Protein AF-A0AA42Z907-F1 (afdb_monomer_lite)

Secondary structure (DSSP, 8-state):
--STTSS--TT---SS----S-TT-TT-STTPPP-TTS---SSSSS--EEEE-SS-SSB--S-EEE-SSS-TTSSSSEESB---S-TT-TTS-TT-EEEEESSSSS---S--EE-SSHHHHHT---STTSS--SSEEESS----S-TT-TT-STTPPP-TTSS--SSSSS--EEEE-SS-SSB--S-EEE-SSS-TTSSTTEESB--BS-TT-TTEEETSSHHHHTTSEEE-SSSSS--BSSPPBTBPP-SBS-TT-TTSSTTPPP-TTSS-TT-SS-SSTT-

pLDDT: mean 92.09, std 6.03, range [62.03, 98.31]

Foldseek 3Di:
DPDPVPDADPVHDDPDDFQFPDSPDPQADAPHDADELPLDHRNNPQWGWFAFQQCLLQEHAPDIDTDPGSHQNDRPRGHSHRQAPDSNDSQQAFFQWKFAQAQQLLFTAQDTDGDRHQVRQQVAQPDPVSGGHPNGIDSDHGDFPCSNDSQADAPHDADELPLDRRRPPQWGWFAFQQCLLQAHAPDIDTDPHSHQNPDHGGHSHHFAFDSNASQFGQQSQVVFPNGFRFGQQCSLSFGAQDDDPRGDHTQFPDSNDSQRDAPHDADQPQGNRRSPPDHRPPD

Sequence (283 aa):
TPCSDSQAPDGGWSHTAGTDCDDENAGKYPGNTETVADSIDQDCDTFDDCYQDTDTDTYGSTTVITGDDLNCNNTSGEADDSTDCDDGDSAEFPGQVWYADCDNDGSHRSTSVAACDLAAANGLTPCSDSQAPDGGWSHTAGTDCDDENAGKYPGNTETVADGIDQDCDTFDDCYQDTDTDTYGSSTVITGDDLNCNNTSGEADDNTDCDDSSATTFVGAAPDDNASACMKDDDDDEYGDENPPDGVTAGNDCDDDEPEANPGETEVCDGIDNNCDGTTDEGC

Radius of gyration: 42.25 Å; chains: 1; bounding box: 71×43×135 Å

Structure (mmCIF, N/CA/C/O backbone):
data_AF-A0AA42Z907-F1
#
_entry.id   AF-A0AA42Z907-F1
#
loop_
_atom_site.group_PDB
_atom_site.id
_atom_site.type_symbol
_atom_site.label_atom_id
_atom_site.label_alt_id
_atom_site.label_comp_id
_atom_site.label_asym_id
_atom_site.label_entity_id
_atom_site.label_seq_id
_atom_site.pdbx_PDB_ins_code
_atom_site.Cartn_x
_atom_site.Cartn_y
_atom_site.Cartn_z
_atom_site.occupancy
_atom_site.B_iso_or_equiv
_atom_site.auth_seq_id
_atom_site.auth_comp_id
_atom_site.auth_asym_id
_atom_site.auth_atom_id
_atom_site.pdbx_PDB_model_num
ATOM 1 N N . THR A 1 1 ? 31.144 30.017 -62.871 1.00 62.03 1 THR A N 1
ATOM 2 C CA . THR A 1 1 ? 31.991 28.982 -62.255 1.00 62.03 1 THR A CA 1
ATOM 3 C C . THR A 1 1 ? 31.042 27.996 -61.611 1.00 62.03 1 THR A C 1
ATOM 5 O O . THR A 1 1 ? 30.031 28.466 -61.106 1.00 62.03 1 THR A O 1
ATOM 8 N N . PRO A 1 2 ? 31.234 26.683 -61.817 1.00 70.06 2 PRO A N 1
ATOM 9 C CA . PRO A 1 2 ? 30.267 25.666 -61.401 1.00 70.06 2 PRO A CA 1
ATOM 10 C C . PRO A 1 2 ? 30.291 25.403 -59.890 1.00 70.06 2 PRO A C 1
ATOM 12 O O . PRO A 1 2 ? 29.244 25.081 -59.356 1.00 70.06 2 PRO A O 1
ATOM 15 N N . CYS A 1 3 ? 31.427 25.639 -59.226 1.00 77.75 3 CYS A N 1
ATOM 16 C CA . CYS A 1 3 ? 31.578 25.517 -57.776 1.00 77.75 3 CYS A CA 1
ATOM 17 C C . CYS A 1 3 ? 30.828 26.634 -57.022 1.00 77.75 3 CYS A C 1
ATOM 19 O O . CYS A 1 3 ? 30.749 27.780 -57.493 1.00 77.75 3 CYS A O 1
ATOM 21 N N . SER A 1 4 ? 30.326 26.318 -55.833 1.00 82.12 4 SER A N 1
ATOM 22 C CA . SER A 1 4 ? 29.505 27.137 -54.937 1.00 82.12 4 SER A CA 1
ATOM 23 C C . SER A 1 4 ? 30.226 28.395 -54.459 1.00 82.12 4 SER A C 1
ATOM 25 O O . SER A 1 4 ? 29.620 29.463 -54.337 1.00 82.12 4 SER A O 1
ATOM 27 N N . ASP A 1 5 ? 31.546 28.319 -54.302 1.00 83.94 5 ASP A N 1
ATOM 28 C CA . ASP A 1 5 ? 32.430 29.435 -53.956 1.00 83.94 5 ASP A CA 1
ATOM 29 C C . ASP A 1 5 ? 32.738 30.369 -55.147 1.00 83.94 5 ASP A C 1
ATOM 31 O O . ASP A 1 5 ? 33.454 31.376 -55.033 1.00 83.94 5 ASP A O 1
ATOM 35 N N . SER A 1 6 ? 32.171 30.052 -56.315 1.00 81.88 6 SER A N 1
ATOM 36 C CA . SER A 1 6 ? 32.368 30.757 -57.574 1.00 81.88 6 SER A CA 1
ATOM 37 C C . SER A 1 6 ? 33.833 30.834 -58.037 1.00 81.88 6 SER A C 1
ATOM 39 O O . SER A 1 6 ? 34.136 31.661 -58.909 1.00 81.88 6 SER A O 1
ATOM 41 N N . GLN A 1 7 ? 34.730 29.981 -57.538 1.00 83.75 7 GLN A N 1
ATOM 42 C CA . GLN A 1 7 ? 36.119 29.874 -57.989 1.00 83.75 7 GLN A CA 1
ATOM 43 C C . GLN A 1 7 ? 36.293 28.812 -59.088 1.00 83.75 7 GLN A C 1
ATOM 45 O O . GLN A 1 7 ? 35.342 28.187 -59.561 1.00 83.75 7 GLN A O 1
ATOM 50 N N . ALA A 1 8 ? 37.520 28.697 -59.603 1.00 80.25 8 ALA A N 1
ATOM 51 C CA . ALA A 1 8 ? 37.889 27.588 -60.476 1.00 80.25 8 ALA A CA 1
ATOM 52 C C . ALA A 1 8 ? 38.089 26.316 -59.628 1.00 80.25 8 ALA A C 1
ATOM 54 O O . ALA A 1 8 ? 38.649 26.450 -58.541 1.00 80.25 8 ALA A O 1
ATOM 55 N N . PRO A 1 9 ? 37.722 25.121 -60.133 1.00 79.50 9 PRO A N 1
ATOM 56 C CA . PRO A 1 9 ? 37.932 23.865 -59.417 1.00 79.50 9 PRO A CA 1
ATOM 57 C C . PRO A 1 9 ? 39.402 23.688 -59.033 1.00 79.50 9 PRO A C 1
ATOM 59 O O . PRO A 1 9 ? 40.294 23.835 -59.878 1.00 79.50 9 PRO A O 1
ATOM 62 N N . ASP A 1 10 ? 39.651 23.356 -57.776 1.00 79.75 10 ASP A N 1
ATOM 63 C CA . ASP A 1 10 ? 40.973 23.055 -57.227 1.00 79.75 10 ASP A CA 1
ATOM 64 C C . ASP A 1 10 ? 41.520 21.709 -57.740 1.00 79.75 10 ASP A C 1
ATOM 66 O O . ASP A 1 10 ? 42.715 21.601 -58.032 1.00 79.75 10 ASP A O 1
ATOM 70 N N . GLY A 1 11 ? 40.639 20.726 -57.961 1.00 77.75 11 GLY A N 1
ATOM 71 C CA . GLY A 1 11 ? 40.929 19.423 -58.576 1.00 77.75 11 GLY A CA 1
ATOM 72 C C . GLY A 1 11 ? 41.092 19.436 -60.106 1.00 77.75 11 GLY A C 1
ATOM 73 O O . GLY A 1 11 ? 41.481 18.427 -60.699 1.00 77.75 11 GLY A O 1
ATOM 74 N N . GLY A 1 12 ? 40.853 20.576 -60.766 1.00 79.94 12 GLY A N 1
ATOM 75 C CA . GLY A 1 12 ? 40.933 20.722 -62.225 1.00 79.94 12 GLY A CA 1
ATOM 76 C C . GLY A 1 12 ? 39.654 20.323 -62.979 1.00 79.94 12 GLY A C 1
ATOM 77 O O . GLY A 1 12 ? 38.599 20.121 -62.398 1.00 79.94 12 GLY A O 1
ATOM 78 N N . TRP A 1 13 ? 39.734 20.263 -64.315 1.00 79.50 13 TRP A N 1
ATOM 79 C CA . TRP A 1 13 ? 38.585 20.003 -65.199 1.00 79.50 13 TRP A CA 1
ATOM 80 C C . TRP A 1 13 ? 38.707 18.644 -65.899 1.00 79.50 13 TRP A C 1
ATOM 82 O O . TRP A 1 13 ? 39.768 18.327 -66.440 1.00 79.50 13 TRP A O 1
ATOM 92 N N . SER A 1 14 ? 37.608 17.887 -65.979 1.00 81.31 14 SER A N 1
ATOM 93 C CA . SER A 1 14 ? 37.508 16.639 -66.754 1.00 81.31 14 SER A CA 1
ATOM 94 C C . SER A 1 14 ? 36.711 16.834 -68.052 1.00 81.31 14 SER A C 1
ATOM 96 O O . SER A 1 14 ? 35.744 17.591 -68.100 1.00 81.31 14 SER A O 1
ATOM 98 N N . HIS A 1 15 ? 37.102 16.128 -69.120 1.00 76.56 15 HIS A N 1
ATOM 99 C CA . HIS A 1 15 ? 36.356 16.065 -70.389 1.00 76.56 15 HIS A CA 1
ATOM 100 C C . HIS A 1 15 ? 35.329 14.919 -70.443 1.00 76.56 15 HIS A C 1
ATOM 102 O O . HIS A 1 15 ? 34.595 14.805 -71.427 1.00 76.56 15 HIS A O 1
ATOM 108 N N . THR A 1 16 ? 35.273 14.089 -69.402 1.00 76.50 16 THR A N 1
ATOM 109 C CA . THR A 1 16 ? 34.312 12.992 -69.237 1.00 76.50 16 THR A CA 1
ATOM 110 C C . THR A 1 16 ? 33.444 13.295 -68.023 1.00 76.50 16 THR A C 1
ATOM 112 O O . THR A 1 16 ? 33.977 13.737 -67.005 1.00 76.50 16 THR A O 1
ATOM 115 N N . ALA A 1 17 ? 32.133 13.060 -68.122 1.00 73.62 17 ALA A N 1
ATOM 116 C CA . ALA A 1 17 ? 31.239 13.169 -66.973 1.00 73.62 17 ALA A CA 1
ATOM 117 C C . ALA A 1 17 ? 31.705 12.210 -65.864 1.00 73.62 17 ALA A C 1
ATOM 119 O O . ALA A 1 17 ? 31.914 11.025 -66.134 1.00 73.62 17 ALA A O 1
ATOM 120 N N . GLY A 1 18 ? 31.922 12.748 -64.662 1.00 71.62 18 GLY A N 1
ATOM 121 C CA . GLY A 1 18 ? 32.165 11.952 -63.463 1.00 71.62 18 GLY A CA 1
ATOM 122 C C . GLY A 1 18 ? 30.879 11.277 -62.994 1.00 71.62 18 GLY A C 1
ATOM 123 O O . GLY A 1 18 ? 29.788 11.645 -63.426 1.00 71.62 18 GLY A O 1
ATOM 124 N N . THR A 1 19 ? 31.024 10.269 -62.143 1.00 77.44 19 THR A N 1
ATOM 125 C CA . THR A 1 19 ? 29.908 9.590 -61.468 1.00 77.44 19 THR A CA 1
ATOM 126 C C . THR A 1 19 ? 29.748 10.049 -60.013 1.00 77.44 19 THR A C 1
ATOM 128 O O . THR A 1 19 ? 28.901 9.527 -59.310 1.00 77.44 19 THR A O 1
ATOM 131 N N . ASP A 1 20 ? 30.577 11.006 -59.593 1.00 80.81 20 ASP A N 1
ATOM 132 C CA . ASP A 1 20 ? 30.560 11.717 -58.313 1.00 80.81 20 ASP A CA 1
ATOM 133 C C . ASP A 1 20 ? 29.239 12.493 -58.138 1.00 80.81 20 ASP A C 1
ATOM 135 O O . ASP A 1 20 ? 28.795 13.176 -59.071 1.00 80.81 20 ASP A O 1
ATOM 139 N N . CYS A 1 21 ? 28.594 12.329 -56.981 1.00 84.88 21 CYS A N 1
ATOM 140 C CA . CYS A 1 21 ? 27.307 12.942 -56.658 1.00 84.88 21 CYS A CA 1
ATOM 141 C C . CYS A 1 21 ? 27.422 14.278 -55.903 1.00 84.88 21 CYS A C 1
ATOM 143 O O . CYS A 1 21 ? 26.412 14.979 -55.798 1.00 84.88 21 CYS A O 1
ATOM 145 N N . ASP A 1 22 ? 28.611 14.664 -55.431 1.00 86.31 22 ASP A N 1
ATOM 146 C CA . ASP A 1 22 ? 28.888 15.956 -54.795 1.00 86.31 22 ASP A CA 1
ATOM 147 C C . ASP A 1 22 ? 30.333 16.385 -55.100 1.00 86.31 22 ASP A C 1
ATOM 149 O O . ASP A 1 22 ? 31.278 16.079 -54.372 1.00 86.31 22 ASP A O 1
ATOM 153 N N . ASP A 1 23 ? 30.493 17.161 -56.176 1.00 81.75 23 ASP A N 1
ATOM 154 C CA . ASP A 1 23 ? 31.790 17.595 -56.705 1.00 81.75 23 ASP A CA 1
ATOM 155 C C . ASP A 1 23 ? 32.543 18.587 -55.799 1.00 81.75 23 ASP A C 1
ATOM 157 O O . ASP A 1 23 ? 33.676 18.980 -56.101 1.00 81.75 23 ASP A O 1
ATOM 161 N N . GLU A 1 24 ? 31.936 18.980 -54.679 1.00 85.19 24 GLU A N 1
ATOM 162 C CA . GLU A 1 24 ? 32.536 19.810 -53.636 1.00 85.19 24 GLU A CA 1
ATOM 163 C C . GLU A 1 24 ? 32.923 19.009 -52.389 1.00 85.19 24 GLU A C 1
ATOM 165 O O . GLU A 1 24 ? 33.599 19.539 -51.499 1.00 85.19 24 GLU A O 1
ATOM 170 N N . ASN A 1 25 ? 32.553 17.728 -52.330 1.00 84.75 25 ASN A N 1
ATOM 171 C CA . ASN A 1 25 ? 32.840 16.842 -51.219 1.00 84.75 25 ASN A CA 1
ATOM 172 C C . ASN A 1 25 ? 33.658 15.629 -51.671 1.00 84.75 25 ASN A C 1
ATOM 174 O O . ASN A 1 25 ? 33.148 14.646 -52.195 1.00 84.75 25 ASN A O 1
ATOM 178 N N . ALA A 1 26 ? 34.951 15.643 -51.344 1.00 86.06 26 ALA A N 1
ATOM 179 C CA . ALA A 1 26 ? 35.862 14.541 -51.655 1.00 86.06 26 ALA A CA 1
ATOM 180 C C . ALA A 1 26 ? 35.475 13.185 -51.017 1.00 86.06 26 ALA A C 1
ATOM 182 O O . ALA A 1 26 ? 36.085 12.172 -51.354 1.00 86.06 26 ALA A O 1
ATOM 183 N N . GLY A 1 27 ? 34.524 13.169 -50.078 1.00 87.19 27 GLY A N 1
ATOM 184 C CA . GLY A 1 27 ? 33.974 11.970 -49.447 1.00 87.19 27 GLY A CA 1
ATOM 185 C C . GLY A 1 27 ? 32.693 11.434 -50.092 1.00 87.19 27 GLY A C 1
ATOM 186 O O . GLY A 1 27 ? 32.068 10.574 -49.488 1.00 87.19 27 GLY A O 1
ATOM 187 N N . LYS A 1 28 ? 32.274 11.929 -51.261 1.00 90.12 28 LYS A N 1
ATOM 188 C CA . LYS A 1 28 ? 31.042 11.484 -51.927 1.00 90.12 28 LYS A CA 1
ATOM 189 C C . LYS A 1 28 ? 31.306 11.042 -53.358 1.00 90.12 28 LYS A C 1
ATOM 191 O O . LYS A 1 28 ? 31.429 11.867 -54.249 1.00 90.12 28 LYS A O 1
ATOM 196 N N . TYR A 1 29 ? 31.457 9.745 -53.596 1.00 89.19 29 TYR A N 1
ATOM 197 C CA . TYR A 1 29 ? 31.735 9.210 -54.930 1.00 89.19 29 TYR A CA 1
ATOM 198 C C . TYR A 1 29 ? 31.451 7.702 -55.017 1.00 89.19 29 TYR A C 1
ATOM 200 O O . TYR A 1 29 ? 31.684 6.987 -54.049 1.00 89.19 29 TYR A O 1
ATOM 208 N N . PRO A 1 30 ? 31.107 7.167 -56.205 1.00 91.06 30 PRO A N 1
ATOM 209 C CA . PRO A 1 30 ? 30.872 5.736 -56.396 1.00 91.06 30 PRO A CA 1
ATOM 210 C C . PRO A 1 30 ? 31.954 4.805 -55.874 1.00 91.06 30 PRO A C 1
ATOM 212 O O . PRO A 1 30 ? 33.095 4.831 -56.348 1.00 91.06 30 PRO A O 1
ATOM 215 N N . GLY A 1 31 ? 31.546 3.929 -54.953 1.00 85.19 31 GLY A N 1
ATOM 216 C CA . GLY A 1 31 ? 32.400 2.942 -54.299 1.00 85.19 31 GLY A CA 1
ATOM 217 C C . GLY A 1 31 ? 33.236 3.490 -53.141 1.00 85.19 31 GLY A C 1
ATOM 218 O O . GLY A 1 31 ? 34.241 2.861 -52.791 1.00 85.19 31 GLY A O 1
ATOM 219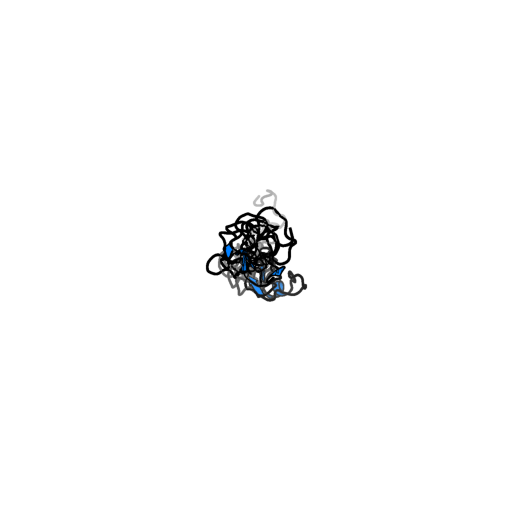 N N . ASN A 1 32 ? 32.875 4.651 -52.582 1.00 91.88 32 ASN A N 1
ATOM 220 C CA . ASN A 1 32 ? 33.339 5.043 -51.254 1.00 91.88 32 ASN A CA 1
ATOM 221 C C . ASN A 1 32 ? 32.743 4.112 -50.174 1.00 91.88 32 ASN A C 1
ATOM 223 O O . ASN A 1 32 ? 31.942 3.235 -50.471 1.00 91.88 32 ASN A O 1
ATOM 227 N N . THR A 1 33 ? 33.201 4.236 -48.930 1.00 93.31 33 THR A N 1
ATOM 228 C CA . THR A 1 33 ? 32.640 3.497 -47.789 1.00 93.31 33 THR A CA 1
ATOM 229 C C . THR A 1 33 ? 31.658 4.382 -47.041 1.00 93.31 33 THR A C 1
ATOM 231 O O . THR A 1 33 ? 32.034 5.506 -46.703 1.00 93.31 33 THR A O 1
ATOM 234 N N . GLU A 1 34 ? 30.470 3.849 -46.761 1.00 93.75 34 GLU A N 1
ATOM 235 C CA . GLU A 1 34 ? 29.468 4.504 -45.926 1.00 93.75 34 GLU A CA 1
ATOM 236 C C . GLU A 1 34 ? 29.889 4.547 -44.453 1.00 93.75 34 GLU A C 1
ATOM 238 O O . GLU A 1 34 ? 30.559 3.656 -43.911 1.00 93.75 34 GLU A O 1
ATOM 243 N N . THR A 1 35 ? 29.503 5.635 -43.807 1.00 93.81 35 THR A N 1
ATOM 244 C CA . THR A 1 35 ? 29.580 5.834 -42.371 1.00 93.81 35 THR A CA 1
ATOM 245 C C . THR A 1 35 ? 28.224 5.452 -41.821 1.00 93.81 35 THR A C 1
ATOM 247 O O . THR A 1 35 ? 27.269 6.191 -41.987 1.00 93.81 35 THR A O 1
ATOM 250 N N . VAL A 1 36 ? 28.172 4.303 -41.153 1.00 95.06 36 VAL A N 1
ATOM 251 C CA . VAL A 1 36 ? 26.916 3.699 -40.698 1.00 95.06 36 VAL A CA 1
ATOM 252 C C . VAL A 1 36 ? 26.028 4.704 -39.956 1.00 95.06 36 VAL A C 1
ATOM 254 O O . VAL A 1 36 ? 26.468 5.297 -38.962 1.00 95.06 36 VAL A O 1
ATOM 257 N N . ALA A 1 37 ? 24.784 4.818 -40.415 1.00 92.75 37 ALA A N 1
ATOM 258 C CA . ALA A 1 37 ? 23.697 5.598 -39.843 1.00 92.75 37 ALA A CA 1
ATOM 259 C C . ALA A 1 37 ? 24.004 7.095 -39.660 1.00 92.75 37 ALA A C 1
ATOM 261 O O . ALA A 1 37 ? 23.593 7.707 -38.669 1.00 92.75 37 ALA A O 1
ATOM 262 N N . ASP A 1 38 ? 24.729 7.711 -40.599 1.00 93.50 38 ASP A N 1
ATOM 263 C CA . ASP A 1 38 ? 24.962 9.162 -40.599 1.00 93.50 38 ASP A CA 1
ATOM 264 C C . ASP A 1 38 ? 24.029 9.945 -41.542 1.00 93.50 38 ASP A C 1
ATOM 266 O O . ASP A 1 38 ? 24.062 11.184 -41.566 1.00 93.50 38 ASP A O 1
ATOM 270 N N . SER A 1 39 ? 23.146 9.233 -42.250 1.00 92.06 39 SER A N 1
ATOM 271 C CA . SER A 1 39 ? 22.166 9.754 -43.205 1.00 92.06 39 SER A CA 1
ATOM 272 C C . SER A 1 39 ? 22.777 10.503 -44.386 1.00 92.06 39 SER A C 1
ATOM 274 O O . SER A 1 39 ? 22.146 11.389 -44.986 1.00 92.06 39 SER A O 1
ATOM 276 N N . ILE A 1 40 ? 24.029 10.199 -44.713 1.00 91.06 40 ILE A N 1
ATOM 277 C CA . ILE A 1 40 ? 24.741 10.785 -45.836 1.00 91.06 40 ILE A CA 1
ATOM 278 C C . ILE A 1 40 ? 24.953 9.689 -46.888 1.00 91.06 40 ILE A C 1
ATOM 280 O O . ILE A 1 40 ? 25.354 8.588 -46.586 1.00 91.06 40 ILE A O 1
ATOM 284 N N . ASP A 1 41 ? 24.704 10.012 -48.156 1.00 91.88 41 ASP A N 1
ATOM 285 C CA . ASP A 1 41 ? 25.049 9.141 -49.289 1.00 91.88 41 ASP A CA 1
ATOM 286 C C . ASP A 1 41 ? 26.520 9.395 -49.670 1.00 91.88 41 ASP A C 1
ATOM 288 O O . ASP A 1 41 ? 26.834 10.460 -50.236 1.00 91.88 41 ASP A O 1
ATOM 292 N N . GLN A 1 42 ? 27.441 8.512 -49.277 1.00 93.81 42 GLN A N 1
ATOM 293 C CA . GLN A 1 42 ? 28.879 8.654 -49.538 1.00 93.81 42 GLN A CA 1
ATOM 294 C C . GLN A 1 42 ? 29.336 7.924 -50.787 1.00 93.81 42 GLN A C 1
ATOM 296 O O . GLN A 1 42 ? 30.314 8.350 -51.415 1.00 93.81 42 GLN A O 1
ATOM 301 N N . ASP A 1 43 ? 28.662 6.852 -51.162 1.00 92.62 43 ASP A N 1
ATOM 302 C CA . ASP A 1 43 ? 28.983 6.047 -52.323 1.00 92.62 43 ASP A CA 1
ATOM 303 C C . ASP A 1 43 ? 28.061 6.316 -53.527 1.00 92.62 43 ASP A C 1
ATOM 305 O O . ASP A 1 43 ? 28.262 5.765 -54.611 1.00 92.62 43 ASP A O 1
ATOM 309 N N . CYS A 1 44 ? 27.149 7.278 -53.399 1.00 91.00 44 CYS A N 1
ATOM 310 C CA . CYS A 1 44 ? 26.260 7.754 -54.452 1.00 91.00 44 CYS A CA 1
ATOM 311 C C . CYS A 1 44 ? 25.312 6.675 -55.002 1.00 91.00 44 CYS A C 1
ATOM 313 O O . CYS A 1 44 ? 24.933 6.743 -56.185 1.00 91.00 44 CYS A O 1
ATOM 315 N N . ASP A 1 45 ? 24.959 5.668 -54.204 1.00 91.44 45 ASP A N 1
ATOM 316 C CA . ASP A 1 45 ? 24.032 4.605 -54.587 1.00 91.44 45 ASP A CA 1
ATOM 317 C C . ASP A 1 45 ? 22.584 4.839 -54.123 1.00 91.44 45 ASP A C 1
ATOM 319 O O . ASP A 1 45 ? 21.692 4.097 -54.548 1.00 91.44 45 ASP A O 1
ATOM 323 N N . THR A 1 46 ? 22.342 5.951 -53.414 1.00 89.94 46 THR A N 1
ATOM 324 C CA . THR A 1 46 ? 21.068 6.425 -52.839 1.00 89.94 46 THR A CA 1
ATOM 325 C C . THR A 1 46 ? 20.619 5.763 -51.535 1.00 89.94 46 THR A C 1
ATOM 327 O O . THR A 1 46 ? 19.527 6.094 -51.058 1.00 89.94 46 THR A O 1
ATOM 330 N N . PHE A 1 47 ? 21.448 4.898 -50.955 1.00 91.75 47 PHE A N 1
ATOM 331 C CA . PHE A 1 47 ? 21.212 4.212 -49.688 1.00 91.75 47 PHE A CA 1
ATOM 332 C C . PHE A 1 47 ? 22.274 4.611 -48.655 1.00 91.75 47 PHE A C 1
ATOM 334 O O . PHE A 1 47 ? 23.317 5.157 -49.003 1.00 91.75 47 PHE A O 1
ATOM 341 N N . ASP A 1 48 ? 21.971 4.396 -47.377 1.00 92.69 48 ASP A N 1
ATOM 342 C CA . ASP A 1 48 ? 22.952 4.472 -46.288 1.00 92.69 48 ASP A CA 1
ATOM 343 C C . ASP A 1 48 ? 23.161 3.060 -45.717 1.00 92.69 48 ASP A C 1
ATOM 345 O O . ASP A 1 48 ? 22.302 2.179 -45.850 1.00 92.69 48 ASP A O 1
ATOM 349 N N . ASP A 1 49 ? 24.306 2.826 -45.085 1.00 94.31 49 ASP A N 1
ATOM 350 C CA . ASP A 1 49 ? 24.517 1.630 -44.276 1.00 94.31 49 ASP A CA 1
ATOM 351 C C . ASP A 1 49 ? 23.857 1.849 -42.903 1.00 94.31 49 ASP A C 1
ATOM 353 O O . ASP A 1 49 ? 24.141 2.822 -42.212 1.00 94.31 49 ASP A O 1
ATOM 357 N N . CYS A 1 50 ? 23.010 0.922 -42.465 1.00 94.50 50 CYS A N 1
ATOM 358 C CA . CYS A 1 50 ? 22.242 1.004 -41.222 1.00 94.50 50 CYS A CA 1
ATOM 359 C C . CYS A 1 50 ? 22.579 -0.144 -40.263 1.00 94.50 50 CYS A C 1
ATOM 361 O O . CYS A 1 50 ? 23.171 -1.156 -40.659 1.00 94.50 50 CYS A O 1
ATOM 363 N N . TYR A 1 51 ? 22.179 -0.017 -38.997 1.00 95.50 51 TYR A N 1
ATOM 364 C CA . TYR A 1 51 ? 22.189 -1.144 -38.065 1.00 95.50 51 TYR A CA 1
ATOM 365 C C . TYR A 1 51 ? 20.990 -2.040 -38.339 1.00 95.50 51 TYR A C 1
ATOM 367 O O . TYR A 1 51 ? 19.903 -1.539 -38.594 1.00 95.50 51 TYR A O 1
ATOM 375 N N . GLN A 1 52 ? 21.183 -3.355 -38.324 1.00 94.50 52 GLN A N 1
ATOM 376 C CA . GLN A 1 52 ? 20.072 -4.298 -38.385 1.00 94.50 52 GLN A CA 1
ATOM 377 C C . GLN A 1 52 ? 19.230 -4.143 -37.118 1.00 94.50 52 GLN A C 1
ATOM 379 O O . GLN A 1 52 ? 19.827 -4.156 -36.053 1.00 94.50 52 GLN A O 1
ATOM 384 N N . ASP A 1 53 ? 17.912 -4.046 -37.277 1.00 93.75 53 ASP A N 1
ATOM 385 C CA . ASP A 1 53 ? 16.876 -3.993 -36.233 1.00 93.75 53 ASP A CA 1
ATOM 386 C C . ASP A 1 53 ? 15.830 -5.074 -36.557 1.00 93.75 53 ASP A C 1
ATOM 388 O O . ASP A 1 53 ? 14.973 -4.904 -37.433 1.00 93.75 53 ASP A O 1
ATOM 392 N N . THR A 1 54 ? 15.959 -6.261 -35.958 1.00 93.00 54 THR A N 1
ATOM 393 C CA . THR A 1 54 ? 15.143 -7.422 -36.360 1.00 93.00 54 THR A CA 1
ATOM 394 C C . THR A 1 54 ? 13.728 -7.394 -35.770 1.00 93.00 54 THR A C 1
ATOM 396 O O . THR A 1 54 ? 12.814 -7.986 -36.364 1.00 93.00 54 THR A O 1
ATOM 399 N N . ASP A 1 55 ? 13.523 -6.718 -34.643 1.00 90.88 55 ASP A N 1
ATOM 400 C CA . ASP A 1 55 ? 12.252 -6.664 -33.913 1.00 90.88 55 ASP A CA 1
ATOM 401 C C . ASP A 1 55 ? 11.476 -5.344 -34.070 1.00 90.88 55 ASP A C 1
ATOM 403 O O . ASP A 1 55 ? 10.285 -5.286 -33.739 1.00 90.88 55 ASP A O 1
ATOM 407 N N . THR A 1 56 ? 12.083 -4.362 -34.731 1.00 90.69 56 THR A N 1
ATOM 408 C CA . THR A 1 56 ? 11.537 -3.071 -35.159 1.00 90.69 56 THR A CA 1
ATOM 409 C C . THR A 1 56 ? 11.252 -2.077 -34.036 1.00 90.69 56 THR A C 1
ATOM 411 O O . THR A 1 56 ? 10.281 -1.311 -34.125 1.00 90.69 56 THR A O 1
ATOM 414 N N . ASP A 1 57 ? 12.069 -2.071 -32.986 1.00 88.69 57 ASP A N 1
ATOM 415 C CA . ASP A 1 57 ? 11.925 -1.157 -31.852 1.00 88.69 57 ASP A CA 1
ATOM 416 C C . ASP A 1 57 ? 12.748 0.140 -31.945 1.00 88.69 57 ASP A C 1
ATOM 418 O O . ASP A 1 57 ? 12.637 0.992 -31.057 1.00 88.69 57 ASP A O 1
ATOM 422 N N . THR A 1 58 ? 13.453 0.344 -33.068 1.00 90.62 58 THR A N 1
ATOM 423 C CA . THR A 1 58 ? 14.352 1.469 -33.403 1.00 90.62 58 THR A CA 1
ATOM 424 C C . THR A 1 58 ? 15.757 1.403 -32.817 1.00 90.62 58 THR A C 1
ATOM 426 O O . THR A 1 58 ? 16.592 2.237 -33.180 1.00 90.62 58 THR A O 1
ATOM 429 N N . TYR A 1 59 ? 16.041 0.423 -31.968 1.00 92.88 59 TYR A N 1
ATOM 430 C CA . TYR A 1 59 ? 17.391 0.046 -31.594 1.00 92.88 59 TYR A CA 1
ATOM 431 C C . TYR A 1 59 ? 17.805 -1.154 -32.445 1.00 92.88 59 TYR A C 1
ATOM 433 O O . TYR A 1 59 ? 16.993 -1.955 -32.879 1.00 92.88 59 TYR A O 1
ATOM 441 N N . GLY A 1 60 ? 19.083 -1.203 -32.799 1.00 93.00 60 GLY A N 1
ATOM 442 C CA . GLY A 1 60 ? 19.622 -2.258 -33.634 1.00 93.00 60 GLY A CA 1
ATOM 443 C C . GLY A 1 60 ? 20.874 -2.881 -33.052 1.00 93.00 60 GLY A C 1
ATOM 444 O O . GLY A 1 60 ? 21.584 -2.320 -32.209 1.00 93.00 60 GLY A O 1
ATOM 445 N N . SER A 1 61 ? 21.216 -4.048 -33.573 1.00 93.75 61 SER A N 1
ATOM 446 C CA . SER A 1 61 ? 22.490 -4.698 -33.308 1.00 93.75 61 SER A CA 1
ATOM 447 C C . SER A 1 61 ? 23.654 -4.003 -34.025 1.00 93.75 61 SER A C 1
ATOM 449 O O . SER A 1 61 ? 23.518 -3.313 -35.028 1.00 93.75 61 SER A O 1
ATOM 451 N N . THR A 1 62 ? 24.884 -4.305 -33.606 1.00 95.12 62 THR A N 1
ATOM 452 C CA . THR A 1 62 ? 26.102 -3.873 -34.333 1.00 95.12 62 THR A CA 1
ATOM 453 C C . THR A 1 62 ? 26.265 -4.471 -35.746 1.00 95.12 62 THR A C 1
ATOM 455 O O . THR A 1 62 ? 27.295 -4.255 -36.394 1.00 95.12 62 THR A O 1
ATOM 458 N N . THR A 1 63 ? 25.302 -5.265 -36.222 1.00 95.12 63 THR A N 1
ATOM 459 C CA . THR A 1 63 ? 25.304 -5.821 -37.578 1.00 95.12 63 THR A CA 1
ATOM 460 C C . THR A 1 63 ? 24.936 -4.731 -38.572 1.00 95.12 63 THR A C 1
ATOM 462 O O . THR A 1 63 ? 23.892 -4.112 -38.441 1.00 95.12 63 THR A O 1
ATOM 465 N N . VAL A 1 64 ? 25.776 -4.522 -39.585 1.00 95.19 64 VAL A N 1
ATOM 466 C CA . VAL A 1 64 ? 25.538 -3.510 -40.621 1.00 95.19 64 VAL A CA 1
ATOM 467 C C . VAL A 1 64 ? 24.820 -4.135 -41.815 1.00 95.19 64 VAL A C 1
ATOM 469 O O . VAL A 1 64 ? 25.251 -5.180 -42.322 1.00 95.19 64 VAL A O 1
ATOM 472 N N . ILE A 1 65 ? 23.752 -3.486 -42.267 1.00 93.00 65 ILE A N 1
ATOM 473 C CA . ILE A 1 65 ? 22.991 -3.804 -43.479 1.00 93.00 65 ILE A CA 1
ATOM 474 C C . ILE A 1 65 ? 22.935 -2.572 -44.383 1.00 93.00 65 ILE A C 1
ATOM 476 O O . ILE A 1 65 ? 23.050 -1.454 -43.905 1.00 93.00 65 ILE A O 1
ATOM 480 N N . THR A 1 66 ? 22.733 -2.766 -45.683 1.00 91.88 66 THR A N 1
ATOM 481 C CA . THR A 1 66 ? 22.393 -1.648 -46.574 1.00 91.88 66 THR A CA 1
ATOM 482 C C . THR A 1 66 ? 20.916 -1.325 -46.380 1.00 91.88 66 THR A C 1
ATOM 484 O O . THR A 1 66 ? 20.089 -2.233 -46.529 1.00 91.88 66 THR A O 1
ATOM 487 N N . GLY A 1 67 ? 20.611 -0.081 -46.016 1.00 90.00 67 GLY A N 1
ATOM 488 C CA . GLY A 1 67 ? 19.255 0.391 -45.761 1.00 90.00 67 GLY A CA 1
ATOM 489 C C . GLY A 1 67 ? 18.407 0.510 -47.026 1.00 90.00 67 GLY A C 1
ATOM 490 O O . GLY A 1 67 ? 18.894 0.389 -48.156 1.00 90.00 67 GLY A O 1
ATOM 491 N N . ASP A 1 68 ? 17.114 0.755 -46.833 1.00 88.88 68 ASP A N 1
ATOM 492 C CA . ASP A 1 68 ? 16.165 0.946 -47.940 1.00 88.88 68 ASP A CA 1
ATOM 493 C C . ASP A 1 68 ? 16.125 2.403 -48.449 1.00 88.88 68 ASP A C 1
ATOM 495 O O . ASP A 1 68 ? 15.686 2.660 -49.579 1.00 88.88 68 ASP A O 1
ATOM 499 N N . ASP A 1 69 ? 16.606 3.354 -47.642 1.00 89.62 69 ASP A N 1
ATOM 500 C CA . ASP A 1 69 ? 16.910 4.733 -48.027 1.00 89.62 69 ASP A CA 1
ATOM 501 C C . ASP A 1 69 ? 18.042 5.328 -47.154 1.00 89.62 69 ASP A C 1
ATOM 503 O O . ASP A 1 69 ? 18.848 4.588 -46.601 1.00 89.62 69 ASP A O 1
ATOM 507 N N . LEU A 1 70 ? 18.162 6.660 -47.079 1.00 90.50 70 LEU A N 1
ATOM 508 C CA . LEU A 1 70 ? 19.185 7.348 -46.270 1.00 90.50 70 LEU A CA 1
ATOM 509 C C . LEU A 1 70 ? 18.805 7.507 -44.786 1.00 90.50 70 LEU A C 1
ATOM 511 O O . LEU A 1 70 ? 19.556 8.100 -44.019 1.00 90.50 70 LEU A O 1
ATOM 515 N N . ASN A 1 71 ? 17.610 7.090 -44.377 1.00 89.25 71 ASN A N 1
ATOM 516 C CA . ASN A 1 71 ? 17.103 7.222 -43.017 1.00 89.25 71 ASN A CA 1
ATOM 517 C C . ASN A 1 71 ? 16.971 5.833 -42.398 1.00 89.25 71 ASN A C 1
ATOM 519 O O . ASN A 1 71 ? 15.991 5.139 -42.647 1.00 89.25 71 ASN A O 1
ATOM 523 N N . CYS A 1 72 ? 17.887 5.488 -41.503 1.00 89.56 72 CYS A N 1
ATOM 524 C CA . CYS A 1 72 ? 17.903 4.212 -40.794 1.00 89.56 72 CYS A CA 1
ATOM 525 C C . CYS A 1 72 ? 16.830 4.095 -39.689 1.00 89.56 72 CYS A C 1
ATOM 527 O O . CYS A 1 72 ? 17.119 3.635 -38.599 1.00 89.56 72 CYS A O 1
ATOM 529 N N . ASN A 1 73 ? 15.603 4.578 -39.903 1.00 83.94 73 ASN A N 1
ATOM 530 C CA . ASN A 1 73 ? 14.521 4.503 -38.905 1.00 83.94 73 ASN A CA 1
ATOM 531 C C . ASN A 1 73 ? 13.124 4.321 -39.524 1.00 83.94 73 ASN A C 1
ATOM 533 O O . ASN A 1 73 ? 12.101 4.581 -38.879 1.00 83.94 73 ASN A O 1
ATOM 537 N N . ASN A 1 74 ? 13.049 3.902 -40.792 1.00 66.50 74 ASN A N 1
ATOM 538 C CA . ASN A 1 74 ? 11.817 3.922 -41.577 1.00 66.50 74 ASN A CA 1
ATOM 539 C C . ASN A 1 74 ? 11.088 2.556 -41.634 1.00 66.50 74 ASN A C 1
ATOM 541 O O . ASN A 1 74 ? 10.506 2.168 -42.636 1.00 66.50 74 ASN A O 1
ATOM 545 N N . THR A 1 75 ? 10.917 1.868 -40.502 1.00 65.81 75 THR A N 1
ATOM 546 C CA . THR A 1 75 ? 9.976 0.723 -40.341 1.00 65.81 75 THR A CA 1
ATOM 547 C C . THR A 1 75 ? 10.307 -0.609 -41.044 1.00 65.81 75 THR A C 1
ATOM 549 O O . THR A 1 75 ? 9.432 -1.479 -41.113 1.00 65.81 75 THR A O 1
ATOM 552 N N . SER A 1 76 ? 11.540 -0.861 -41.487 1.00 72.00 76 SER A N 1
ATOM 553 C CA . SER A 1 76 ? 11.922 -2.224 -41.889 1.00 72.00 76 SER A CA 1
ATOM 554 C C . SER A 1 76 ? 13.365 -2.587 -41.596 1.00 72.00 76 SER A C 1
ATOM 556 O O . SER A 1 76 ? 14.248 -2.313 -42.398 1.00 72.00 76 SER A O 1
ATOM 558 N N . GLY A 1 77 ? 13.572 -3.351 -40.525 1.00 86.75 77 GLY A N 1
ATOM 559 C CA . GLY A 1 77 ? 14.809 -4.106 -40.367 1.00 86.75 77 GLY A CA 1
ATOM 560 C C . GLY A 1 77 ? 16.035 -3.267 -40.012 1.00 86.75 77 GLY A C 1
ATOM 561 O O . GLY A 1 77 ? 17.125 -3.834 -40.009 1.00 86.75 77 GLY A O 1
ATOM 562 N N . GLU A 1 78 ? 15.881 -1.953 -39.812 1.00 92.50 78 GLU A N 1
ATOM 563 C CA . GLU A 1 78 ? 16.968 -0.975 -39.752 1.00 92.50 78 GLU A CA 1
ATOM 564 C C . GLU A 1 78 ? 16.806 0.040 -38.605 1.00 92.50 78 GLU A C 1
ATOM 566 O O . GLU A 1 78 ? 15.701 0.534 -38.367 1.00 92.50 78 GLU A O 1
ATOM 571 N N . ALA A 1 79 ? 17.925 0.378 -37.957 1.00 94.44 79 ALA A N 1
ATOM 572 C CA . ALA A 1 79 ? 18.042 1.347 -36.868 1.00 94.44 79 ALA A CA 1
ATOM 573 C C . ALA A 1 79 ? 19.237 2.301 -37.058 1.00 94.44 79 ALA A C 1
ATOM 575 O O . ALA A 1 79 ? 20.255 1.955 -37.676 1.00 94.44 79 ALA A O 1
ATOM 576 N N . ASP A 1 80 ? 19.121 3.506 -36.491 1.00 93.56 80 ASP A N 1
ATOM 577 C CA . ASP A 1 80 ? 20.183 4.515 -36.424 1.00 93.56 80 ASP A CA 1
ATOM 578 C C . ASP A 1 80 ? 20.992 4.439 -35.115 1.00 93.56 80 ASP A C 1
ATOM 580 O O . ASP A 1 80 ? 22.078 5.018 -35.011 1.00 93.56 80 ASP A O 1
ATOM 584 N N . ASP A 1 81 ? 20.509 3.659 -34.147 1.00 92.38 81 ASP A N 1
ATOM 585 C CA . ASP A 1 81 ? 21.147 3.413 -32.861 1.00 92.38 81 ASP A CA 1
ATOM 586 C C . ASP A 1 81 ? 21.520 1.931 -32.712 1.00 92.38 81 ASP A C 1
ATOM 588 O O . ASP A 1 81 ? 20.668 1.056 -32.761 1.00 92.38 81 ASP A O 1
ATOM 592 N N . SER A 1 82 ? 22.803 1.635 -32.489 1.00 93.94 82 SER A N 1
ATOM 593 C CA . SER A 1 82 ? 23.316 0.263 -32.376 1.00 93.94 82 SER A CA 1
ATOM 594 C C . SER A 1 82 ? 23.349 -0.281 -30.940 1.00 93.94 82 SER A C 1
ATOM 596 O O . SER A 1 82 ? 24.212 -1.111 -30.617 1.00 93.94 82 SER A O 1
ATOM 598 N N . THR A 1 83 ? 22.589 0.318 -30.024 1.00 93.75 83 THR A N 1
ATOM 599 C CA . THR A 1 83 ? 22.723 0.053 -28.583 1.00 93.75 83 THR A CA 1
ATOM 600 C C . THR A 1 83 ? 21.807 -1.041 -28.050 1.00 93.75 83 THR A C 1
ATOM 602 O O . THR A 1 83 ? 21.864 -1.305 -26.850 1.00 93.75 83 THR A O 1
ATOM 605 N N . ASP A 1 84 ? 21.059 -1.716 -28.920 1.00 92.25 84 ASP A N 1
ATOM 606 C CA . ASP A 1 84 ? 20.151 -2.802 -28.562 1.00 92.25 84 ASP A CA 1
ATOM 607 C C . ASP A 1 84 ? 20.840 -3.920 -27.755 1.00 92.25 84 ASP A C 1
ATOM 609 O O . ASP A 1 84 ? 21.957 -4.358 -28.075 1.00 92.25 84 ASP A O 1
ATOM 613 N N . CYS A 1 85 ? 20.185 -4.365 -26.680 1.00 92.38 85 CYS A N 1
ATOM 614 C CA . CYS A 1 85 ? 20.643 -5.502 -25.889 1.00 92.38 85 CYS A CA 1
ATOM 615 C C . CYS A 1 85 ? 20.194 -6.852 -26.462 1.00 92.38 85 CYS A C 1
ATOM 617 O O . CYS A 1 85 ? 20.965 -7.811 -26.336 1.00 92.38 85 CYS A O 1
ATOM 619 N N . ASP A 1 86 ? 19.019 -6.944 -27.086 1.00 91.00 86 ASP A N 1
ATOM 620 C CA . ASP A 1 86 ? 18.540 -8.124 -27.806 1.00 91.00 86 ASP A CA 1
ATOM 621 C C . ASP A 1 86 ? 17.676 -7.732 -29.014 1.00 91.00 86 ASP A C 1
ATOM 623 O O . ASP A 1 86 ? 16.459 -7.766 -28.953 1.00 91.00 86 ASP A O 1
ATOM 627 N N . ASP A 1 87 ? 18.347 -7.520 -30.149 1.00 90.62 87 ASP A N 1
ATOM 628 C CA . ASP A 1 87 ? 17.791 -7.173 -31.474 1.00 90.62 87 ASP A CA 1
ATOM 629 C C . ASP A 1 87 ? 16.659 -8.073 -32.007 1.00 90.62 87 ASP A C 1
ATOM 631 O O . ASP A 1 87 ? 16.141 -7.857 -33.103 1.00 90.62 87 ASP A O 1
ATOM 635 N N . GLY A 1 88 ? 16.363 -9.184 -31.329 1.00 91.81 88 GLY A N 1
ATOM 636 C CA . GLY A 1 88 ? 15.259 -10.082 -31.651 1.00 91.81 88 GLY A CA 1
ATOM 637 C C . GLY A 1 88 ? 14.035 -9.941 -30.742 1.00 91.81 88 GLY A C 1
ATOM 638 O O . GLY A 1 88 ? 13.067 -10.686 -30.958 1.00 91.81 88 GLY A O 1
ATOM 639 N N . ASP A 1 89 ? 14.072 -9.061 -29.744 1.00 90.31 89 ASP A N 1
ATOM 640 C CA . ASP A 1 89 ? 13.014 -8.798 -28.777 1.00 90.31 89 ASP A CA 1
ATOM 641 C C . ASP A 1 89 ? 12.839 -7.292 -28.510 1.00 90.31 89 ASP A C 1
ATOM 643 O O . ASP A 1 89 ? 13.494 -6.713 -27.654 1.00 90.31 89 ASP A O 1
ATOM 647 N N . SER A 1 90 ? 11.807 -6.705 -29.129 1.00 90.12 90 SER A N 1
ATOM 648 C CA . SER A 1 90 ? 11.435 -5.279 -29.012 1.00 90.12 90 SER A CA 1
ATOM 649 C C . SER A 1 90 ? 11.114 -4.784 -27.588 1.00 90.12 90 SER A C 1
ATOM 651 O O . SER A 1 90 ? 10.703 -3.639 -27.379 1.00 90.12 90 SER A O 1
ATOM 653 N N . ALA A 1 91 ? 11.131 -5.692 -26.611 1.00 87.81 91 ALA A N 1
ATOM 654 C CA . ALA A 1 91 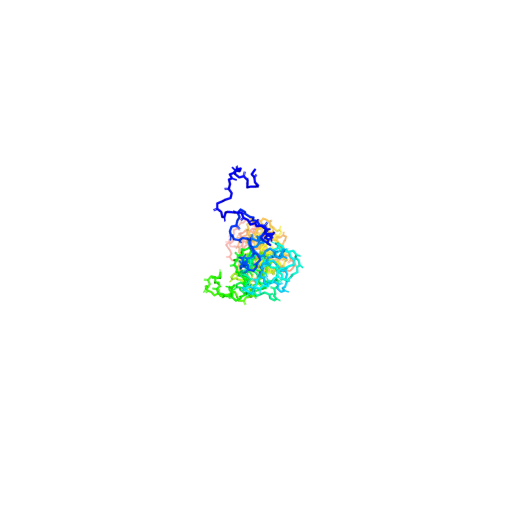? 10.980 -5.410 -25.194 1.00 87.81 91 ALA A CA 1
ATOM 655 C C . ALA A 1 91 ? 12.324 -5.413 -24.446 1.00 87.81 91 ALA A C 1
ATOM 657 O O . ALA A 1 91 ? 12.307 -5.373 -23.223 1.00 87.81 91 ALA A O 1
ATOM 658 N N . GLU A 1 92 ? 13.464 -5.484 -25.131 1.00 90.25 92 GLU A N 1
ATOM 659 C CA . GLU A 1 92 ? 14.806 -5.502 -24.546 1.00 90.25 92 GLU A CA 1
ATOM 660 C C . GLU A 1 92 ? 15.687 -4.422 -25.191 1.00 90.25 92 GLU A C 1
ATOM 662 O O . GLU A 1 92 ? 16.629 -4.710 -25.915 1.00 90.25 92 GLU A O 1
ATOM 667 N N . PHE A 1 93 ? 15.401 -3.155 -24.864 1.00 91.19 93 PHE A N 1
ATOM 668 C CA . PHE A 1 93 ? 16.094 -1.980 -25.401 1.00 91.19 93 PHE A CA 1
ATOM 669 C C . PHE A 1 93 ? 16.739 -1.066 -24.339 1.00 91.19 93 PHE A C 1
ATOM 671 O O . PHE A 1 93 ? 16.413 -1.091 -23.144 1.00 91.19 93 PHE A O 1
ATOM 678 N N . PRO A 1 94 ? 17.659 -0.172 -24.738 1.00 91.81 94 PRO A N 1
ATOM 679 C CA . PRO A 1 94 ? 18.325 0.756 -23.833 1.00 91.81 94 PRO A CA 1
ATOM 680 C C . PRO A 1 94 ? 17.383 1.722 -23.120 1.00 91.81 94 PRO A C 1
ATOM 682 O O . PRO A 1 94 ? 16.614 2.468 -23.718 1.00 91.81 94 PRO A O 1
ATOM 685 N N . GLY A 1 95 ? 17.539 1.811 -21.799 1.00 86.88 95 GLY A N 1
ATOM 686 C CA . GLY A 1 95 ? 16.829 2.801 -20.989 1.00 86.88 95 GLY A CA 1
ATOM 687 C C . GLY A 1 95 ? 15.423 2.383 -20.564 1.00 86.88 95 GLY A C 1
ATOM 688 O O . GLY A 1 95 ? 14.707 3.213 -19.998 1.00 86.88 95 GLY A O 1
ATOM 689 N N . GLN A 1 96 ? 15.052 1.117 -20.764 1.00 90.62 96 GLN A N 1
ATOM 690 C CA . GLN A 1 96 ? 13.849 0.552 -20.170 1.00 90.62 96 GLN A CA 1
ATOM 691 C C . GLN A 1 96 ? 13.817 0.711 -18.657 1.00 90.62 96 GLN A C 1
ATOM 693 O O . GLN A 1 96 ? 14.844 0.671 -17.974 1.00 90.62 96 GLN A O 1
ATOM 698 N N . VAL A 1 97 ? 12.605 0.889 -18.139 1.00 94.06 97 VAL A N 1
ATOM 699 C CA . VAL A 1 97 ? 12.345 1.043 -16.711 1.00 94.06 97 VAL A CA 1
ATOM 700 C C . VAL A 1 97 ? 11.811 -0.252 -16.117 1.00 94.06 97 VAL A C 1
ATOM 702 O O . VAL A 1 97 ? 10.958 -0.917 -16.707 1.00 94.06 97 VAL A O 1
ATOM 705 N N . TRP A 1 98 ? 12.312 -0.570 -14.929 1.00 95.62 98 TRP A N 1
ATOM 706 C CA . TRP A 1 98 ? 12.018 -1.790 -14.192 1.00 95.62 98 TRP A CA 1
ATOM 707 C C . TRP A 1 98 ? 11.641 -1.435 -12.756 1.00 95.62 98 TRP A C 1
ATOM 709 O O . TRP A 1 98 ? 12.327 -0.644 -12.102 1.00 95.62 98 TRP A O 1
ATOM 719 N N . TYR A 1 99 ? 10.554 -2.016 -12.271 1.00 96.56 99 TYR A N 1
ATOM 720 C CA . TYR A 1 99 ? 10.047 -1.887 -10.911 1.00 96.56 99 TYR A CA 1
ATOM 721 C C . TYR A 1 99 ? 10.263 -3.223 -10.211 1.00 96.56 99 TYR A C 1
ATOM 723 O O . TYR A 1 99 ? 9.850 -4.255 -10.733 1.00 96.56 99 TYR A O 1
ATOM 731 N N . ALA A 1 100 ? 10.984 -3.192 -9.096 1.00 96.75 100 ALA A N 1
ATOM 732 C CA . ALA A 1 100 ? 11.275 -4.372 -8.295 1.00 96.75 100 ALA A CA 1
ATOM 733 C C . ALA A 1 100 ? 10.053 -4.782 -7.464 1.00 96.75 100 ALA A C 1
ATOM 735 O O . ALA A 1 100 ? 9.258 -3.915 -7.113 1.00 96.75 100 ALA A O 1
ATOM 736 N N . ASP A 1 101 ? 9.954 -6.077 -7.188 1.00 96.75 101 ASP A N 1
ATOM 737 C CA . ASP A 1 101 ? 9.162 -6.683 -6.113 1.00 96.75 101 ASP A CA 1
ATOM 738 C C . ASP A 1 101 ? 10.178 -7.348 -5.167 1.00 96.75 101 ASP A C 1
ATOM 740 O O . ASP A 1 101 ? 10.753 -8.400 -5.488 1.00 96.75 101 ASP A O 1
ATOM 744 N N . CYS A 1 102 ? 10.530 -6.656 -4.082 1.00 96.50 102 CYS A N 1
ATOM 745 C CA . CYS A 1 102 ? 11.652 -7.046 -3.227 1.00 96.50 102 CYS A CA 1
ATOM 746 C C . CYS A 1 102 ? 11.284 -8.090 -2.156 1.00 96.50 102 CYS A C 1
ATOM 748 O O . CYS A 1 102 ? 12.200 -8.695 -1.600 1.00 96.50 102 CYS A O 1
ATOM 750 N N . ASP A 1 103 ? 10.004 -8.381 -1.921 1.00 95.31 103 ASP A N 1
ATOM 751 C CA . ASP A 1 103 ? 9.537 -9.303 -0.874 1.00 95.31 103 ASP A CA 1
ATOM 752 C C . ASP A 1 103 ? 8.690 -10.487 -1.382 1.00 95.31 103 ASP A C 1
ATOM 754 O O . ASP A 1 103 ? 8.368 -11.405 -0.613 1.00 95.31 103 ASP A O 1
ATOM 758 N N . ASN A 1 104 ? 8.425 -10.526 -2.690 1.00 95.12 104 ASN A N 1
ATOM 759 C CA . ASN A 1 104 ? 7.707 -11.577 -3.395 1.00 95.12 104 ASN A CA 1
ATOM 760 C C . ASN A 1 104 ? 6.225 -11.701 -2.991 1.00 95.12 104 ASN A C 1
ATOM 762 O O . ASN A 1 104 ? 5.702 -12.819 -2.861 1.00 95.12 104 ASN A O 1
ATOM 766 N N . ASP A 1 105 ? 5.524 -10.579 -2.834 1.00 93.88 105 ASP A N 1
ATOM 767 C CA . ASP A 1 105 ? 4.061 -10.554 -2.706 1.00 93.88 105 ASP A CA 1
ATOM 768 C C . ASP A 1 105 ? 3.306 -10.305 -4.031 1.00 93.88 105 ASP A C 1
ATOM 770 O O . ASP A 1 105 ? 2.096 -10.553 -4.123 1.00 93.88 105 ASP A O 1
ATOM 774 N N . GLY A 1 106 ? 4.020 -9.937 -5.101 1.00 93.50 106 GLY A N 1
ATOM 775 C CA . GLY A 1 106 ? 3.472 -9.653 -6.430 1.00 93.50 106 GLY A CA 1
ATOM 776 C C . GLY A 1 106 ? 3.072 -8.191 -6.654 1.00 93.50 106 GLY A C 1
ATOM 777 O O . GLY A 1 106 ? 2.698 -7.819 -7.779 1.00 93.50 106 GLY A O 1
ATOM 778 N N . SER A 1 107 ? 3.149 -7.360 -5.623 1.00 95.50 107 SER A N 1
ATOM 779 C CA . SER A 1 107 ? 3.146 -5.909 -5.705 1.00 95.50 107 SER A CA 1
ATOM 780 C C . SER A 1 107 ? 4.566 -5.423 -5.961 1.00 95.50 107 SER A C 1
ATOM 782 O O . SER A 1 107 ? 5.551 -6.081 -5.680 1.00 95.50 107 SER A O 1
ATOM 784 N N . HIS A 1 108 ? 4.663 -4.304 -6.667 1.00 95.25 108 HIS A N 1
ATOM 785 C CA . HIS A 1 108 ? 5.953 -3.750 -7.052 1.00 95.25 108 HIS A CA 1
ATOM 786 C C . HIS A 1 108 ? 6.028 -2.332 -6.511 1.00 95.25 108 HIS A C 1
ATOM 788 O O . HIS A 1 108 ? 5.019 -1.612 -6.465 1.00 95.25 108 HIS A O 1
ATOM 794 N N . ARG A 1 109 ? 7.228 -1.863 -6.199 1.00 94.75 109 ARG A N 1
ATOM 795 C CA . ARG A 1 109 ? 7.434 -0.460 -5.837 1.00 94.75 109 ARG A CA 1
ATOM 796 C C . ARG A 1 109 ? 7.037 0.529 -6.935 1.00 94.75 109 ARG A C 1
ATOM 798 O O . ARG A 1 109 ? 7.013 0.249 -8.135 1.00 94.75 109 ARG A O 1
ATOM 805 N N . SER A 1 110 ? 6.864 1.777 -6.514 1.00 93.88 110 SER A N 1
ATOM 806 C CA . SER A 1 110 ? 6.588 2.918 -7.399 1.00 93.88 110 SER A CA 1
ATOM 807 C C . SER A 1 110 ? 7.835 3.556 -8.031 1.00 93.88 110 SER A C 1
ATOM 809 O O . SER A 1 110 ? 7.724 4.369 -8.953 1.00 93.88 110 SER A O 1
ATOM 811 N N . THR A 1 111 ? 9.040 3.220 -7.559 1.00 93.94 111 THR A N 1
ATOM 812 C CA . THR A 1 111 ? 10.301 3.786 -8.065 1.00 93.94 111 THR A CA 1
ATOM 813 C C . THR A 1 111 ? 11.010 2.821 -9.006 1.00 93.94 111 THR A C 1
ATOM 815 O O . THR A 1 111 ? 11.323 1.700 -8.620 1.00 93.94 111 THR A O 1
ATOM 818 N N . SER A 1 112 ? 11.339 3.281 -10.208 1.00 94.62 112 SER A N 1
ATOM 819 C CA . SER A 1 112 ? 12.012 2.461 -11.213 1.00 94.62 112 SER A CA 1
ATOM 820 C C . SER A 1 112 ? 13.536 2.539 -11.146 1.00 94.62 112 SER A C 1
ATOM 822 O O . SER A 1 112 ? 14.106 3.581 -10.805 1.00 94.62 112 SER A O 1
ATOM 824 N N . VAL A 1 113 ? 14.190 1.494 -11.639 1.00 95.12 113 VAL A N 1
ATOM 825 C CA . VAL A 1 113 ? 15.576 1.528 -12.123 1.00 95.12 113 VAL A CA 1
ATOM 826 C C . VAL A 1 113 ? 15.603 1.426 -13.646 1.00 95.12 113 VAL A C 1
ATOM 828 O O . VAL A 1 113 ? 14.651 0.937 -14.246 1.00 95.12 113 VAL A O 1
ATOM 831 N N . ALA A 1 114 ? 16.681 1.900 -14.272 1.00 94.75 114 ALA A N 1
ATOM 832 C CA . ALA A 1 114 ? 16.873 1.767 -15.712 1.00 94.75 114 ALA A CA 1
ATOM 833 C C . ALA A 1 114 ? 17.878 0.652 -16.016 1.00 94.75 114 ALA A C 1
ATOM 835 O O . ALA A 1 114 ? 18.990 0.666 -15.480 1.00 94.75 114 ALA A O 1
ATOM 836 N N . ALA A 1 115 ? 17.501 -0.280 -16.884 1.00 94.12 115 ALA A N 1
ATOM 837 C CA . ALA A 1 115 ? 18.356 -1.356 -17.373 1.00 94.12 115 ALA A CA 1
ATOM 838 C C . ALA A 1 115 ? 17.969 -1.692 -18.814 1.00 94.12 115 ALA A C 1
ATOM 840 O O . ALA A 1 115 ? 16.833 -1.451 -19.203 1.00 94.12 115 ALA A O 1
ATOM 841 N N . CYS A 1 116 ? 18.928 -2.185 -19.599 1.00 91.75 116 CYS A N 1
ATOM 842 C CA . CYS A 1 116 ? 18.679 -2.525 -20.998 1.00 91.75 116 CYS A CA 1
ATOM 843 C C . CYS A 1 116 ? 17.824 -3.792 -21.097 1.00 91.75 116 CYS A C 1
ATOM 845 O O . CYS A 1 116 ? 16.773 -3.761 -21.718 1.00 91.75 116 CYS A O 1
ATOM 847 N N . ASP A 1 117 ? 18.247 -4.852 -20.403 1.00 91.44 117 ASP A N 1
ATOM 848 C CA . ASP A 1 117 ? 17.580 -6.148 -20.382 1.00 91.44 117 ASP A CA 1
ATOM 849 C C . ASP A 1 117 ? 17.357 -6.684 -18.957 1.00 91.44 117 ASP A C 1
ATOM 851 O O . ASP A 1 117 ? 17.884 -6.143 -17.970 1.00 91.44 117 ASP A O 1
ATOM 855 N N . LEU A 1 118 ? 16.627 -7.799 -18.829 1.00 90.25 118 LEU A N 1
ATOM 856 C CA . LEU A 1 118 ? 16.432 -8.477 -17.540 1.00 90.25 118 LEU A CA 1
ATOM 857 C C . LEU A 1 118 ? 17.765 -8.897 -16.886 1.00 90.25 118 LEU A C 1
ATOM 859 O O . LEU A 1 118 ? 17.888 -8.926 -15.658 1.00 90.25 118 LEU A O 1
ATOM 863 N N . ALA A 1 119 ? 18.784 -9.246 -17.674 1.00 90.88 119 ALA A N 1
ATOM 864 C CA . ALA A 1 119 ? 20.090 -9.633 -17.142 1.00 90.88 119 ALA A CA 1
ATOM 865 C C . ALA A 1 119 ? 20.810 -8.447 -16.478 1.00 90.88 119 ALA A C 1
ATOM 867 O O . ALA A 1 119 ? 21.373 -8.596 -15.389 1.00 90.88 119 ALA A O 1
ATOM 868 N N . ALA A 1 120 ? 20.762 -7.272 -17.102 1.00 92.56 120 ALA A N 1
ATOM 869 C CA . ALA A 1 120 ? 21.257 -6.021 -16.557 1.00 92.56 120 ALA A CA 1
ATOM 870 C C . ALA A 1 120 ? 20.431 -5.591 -15.344 1.00 92.56 120 ALA A C 1
ATOM 872 O O . ALA A 1 120 ? 21.029 -5.190 -14.344 1.00 92.56 120 ALA A O 1
ATOM 873 N N . ALA A 1 121 ? 19.101 -5.743 -15.387 1.00 93.00 121 ALA A N 1
ATOM 874 C CA . ALA A 1 121 ? 18.221 -5.473 -14.251 1.00 93.00 121 ALA A CA 1
ATOM 875 C C . ALA A 1 121 ? 18.588 -6.352 -13.046 1.00 93.00 121 ALA A C 1
ATOM 877 O O . ALA A 1 121 ? 18.835 -5.829 -11.967 1.00 93.00 121 ALA A O 1
ATOM 878 N N . ASN A 1 122 ? 18.780 -7.661 -13.235 1.00 91.62 122 ASN A N 1
ATOM 879 C CA . ASN A 1 122 ? 19.242 -8.585 -12.186 1.00 91.62 122 ASN A CA 1
ATOM 880 C C . ASN A 1 122 ? 20.666 -8.302 -11.676 1.00 91.62 122 ASN A C 1
ATOM 882 O O . ASN A 1 122 ? 21.071 -8.818 -10.634 1.00 91.62 122 ASN A O 1
ATOM 886 N N . GLY A 1 123 ? 21.450 -7.514 -12.413 1.00 91.62 123 GLY A N 1
ATOM 887 C CA . GLY A 1 123 ? 22.726 -6.978 -11.943 1.00 91.62 123 GLY A CA 1
ATOM 888 C C . GLY A 1 123 ? 22.575 -5.771 -11.011 1.00 91.62 123 GLY A C 1
ATOM 889 O O . GLY A 1 123 ? 23.549 -5.383 -10.360 1.00 91.62 123 GLY A O 1
ATOM 890 N N . LEU A 1 124 ? 21.384 -5.172 -10.949 1.00 91.38 124 LEU A N 1
ATOM 891 C CA . LEU A 1 124 ? 21.027 -4.113 -10.015 1.00 91.38 124 LEU A CA 1
ATOM 892 C C . LEU A 1 124 ? 20.516 -4.720 -8.708 1.00 91.38 124 LEU A C 1
ATOM 894 O O . LEU A 1 124 ? 19.901 -5.782 -8.685 1.00 91.38 124 LEU A O 1
ATOM 898 N N . THR A 1 125 ? 20.772 -4.015 -7.609 1.00 94.00 125 THR A N 1
ATOM 899 C CA . THR A 1 125 ? 20.407 -4.458 -6.259 1.00 94.00 125 THR A CA 1
ATOM 900 C C . THR A 1 125 ? 19.602 -3.372 -5.539 1.00 94.00 125 THR A C 1
ATOM 902 O O . THR A 1 125 ? 20.142 -2.703 -4.651 1.00 94.00 125 THR A O 1
ATOM 905 N N . PRO A 1 126 ? 18.369 -3.076 -5.995 1.00 91.94 126 PRO A N 1
ATOM 906 C CA . PRO A 1 126 ? 17.565 -1.978 -5.456 1.00 91.94 126 PRO A CA 1
ATOM 907 C C . PRO A 1 126 ? 16.934 -2.292 -4.091 1.00 91.94 126 PRO A C 1
ATOM 909 O O . PRO A 1 126 ? 16.484 -1.357 -3.426 1.00 91.94 126 PRO A O 1
ATOM 912 N N . CYS A 1 127 ? 16.906 -3.568 -3.700 1.00 93.69 127 CYS A N 1
ATOM 913 C CA . CYS A 1 127 ? 16.372 -4.038 -2.428 1.00 93.69 127 CYS A CA 1
ATOM 914 C C . CYS A 1 127 ? 17.352 -3.772 -1.279 1.00 93.69 127 CYS A C 1
ATOM 916 O O . CYS A 1 127 ? 18.571 -3.635 -1.469 1.00 93.69 127 CYS A O 1
ATOM 918 N N . SER A 1 128 ? 16.827 -3.693 -0.063 1.00 93.75 128 SER A N 1
ATOM 919 C CA . SER A 1 128 ? 17.560 -3.271 1.133 1.00 93.75 128 SER A CA 1
ATOM 920 C C . SER A 1 128 ? 18.642 -4.268 1.547 1.00 93.75 128 SER A C 1
ATOM 922 O O . SER A 1 128 ? 19.663 -3.887 2.129 1.00 93.75 128 SER A O 1
ATOM 924 N N . ASP A 1 129 ? 18.472 -5.537 1.189 1.00 91.94 129 ASP A N 1
ATOM 925 C CA . ASP A 1 129 ? 19.451 -6.607 1.380 1.00 91.94 129 ASP A CA 1
ATOM 926 C C . ASP A 1 129 ? 20.579 -6.613 0.322 1.00 91.94 129 ASP A C 1
ATOM 928 O O . ASP A 1 129 ? 21.506 -7.432 0.371 1.00 91.94 129 ASP A O 1
ATOM 932 N N . SER A 1 130 ? 20.544 -5.651 -0.608 1.00 90.31 130 SER A N 1
ATOM 933 C CA . SER A 1 130 ? 21.466 -5.538 -1.737 1.00 90.31 130 SER A CA 1
ATOM 934 C C . SER A 1 130 ? 21.493 -6.787 -2.627 1.00 90.31 130 SER A C 1
ATOM 936 O O . SER A 1 130 ? 22.549 -7.113 -3.180 1.00 90.31 130 SER A O 1
ATOM 938 N N . GLN A 1 131 ? 20.368 -7.489 -2.770 1.00 90.75 131 GLN A N 1
ATOM 939 C CA . GLN A 1 131 ? 20.160 -8.533 -3.771 1.00 90.75 131 GLN A CA 1
ATOM 940 C C . GLN A 1 131 ? 19.230 -8.054 -4.894 1.00 90.75 131 GLN A C 1
ATOM 942 O O . GLN A 1 131 ? 18.723 -6.929 -4.884 1.00 90.75 131 GLN A O 1
ATOM 947 N N . ALA A 1 132 ? 19.098 -8.899 -5.918 1.00 91.31 132 ALA A N 1
ATOM 948 C CA . ALA A 1 132 ? 18.043 -8.754 -6.910 1.00 91.31 132 ALA A CA 1
ATOM 949 C C . ALA A 1 132 ? 16.679 -9.051 -6.253 1.00 91.31 132 ALA A C 1
ATOM 951 O O . ALA A 1 132 ? 16.658 -9.782 -5.264 1.00 91.31 132 ALA A O 1
ATOM 952 N N . PRO A 1 133 ? 15.571 -8.527 -6.797 1.00 95.94 133 PRO A N 1
ATOM 953 C CA . PRO A 1 133 ? 14.259 -8.657 -6.173 1.00 95.94 133 PRO A CA 1
ATOM 954 C C . PRO A 1 133 ? 13.791 -10.112 -6.103 1.00 95.94 133 PRO A C 1
ATOM 956 O O . PRO A 1 133 ? 13.946 -10.861 -7.075 1.00 95.94 133 PRO A O 1
ATOM 959 N N . ASP A 1 134 ? 13.211 -10.501 -4.968 1.00 93.94 134 ASP A N 1
ATOM 960 C CA . ASP A 1 134 ? 12.747 -11.868 -4.723 1.00 93.94 134 ASP A CA 1
ATOM 961 C C . ASP A 1 134 ? 11.508 -12.218 -5.568 1.00 93.94 134 ASP A C 1
ATOM 963 O O . ASP A 1 134 ? 11.406 -13.346 -6.065 1.00 93.94 134 ASP A O 1
ATOM 967 N N . GLY A 1 135 ? 10.600 -11.256 -5.775 1.00 93.81 135 GLY A N 1
ATOM 968 C CA . GLY A 1 135 ? 9.396 -11.393 -6.606 1.00 93.81 135 GLY A CA 1
ATOM 969 C C . GLY A 1 135 ? 9.599 -11.025 -8.075 1.00 93.81 135 GLY A C 1
ATOM 970 O O . GLY A 1 135 ? 8.750 -11.288 -8.930 1.00 93.81 135 GLY A O 1
ATOM 971 N N . GLY A 1 136 ? 10.786 -10.514 -8.402 1.00 95.06 136 GLY A N 1
ATOM 972 C CA . GLY A 1 136 ? 11.211 -10.212 -9.760 1.00 95.06 136 GLY A CA 1
ATOM 973 C C . GLY A 1 136 ? 10.940 -8.768 -10.172 1.00 95.06 136 GLY A C 1
ATOM 974 O O . GLY A 1 136 ? 11.117 -7.830 -9.396 1.00 95.06 136 GLY A O 1
ATOM 975 N N . TRP A 1 137 ? 10.611 -8.581 -11.451 1.00 95.69 137 TRP A N 1
ATOM 976 C CA . TRP A 1 137 ? 10.530 -7.259 -12.058 1.00 95.69 137 TRP A CA 1
ATOM 977 C C . TRP A 1 137 ? 9.262 -7.069 -12.888 1.00 95.69 137 TRP A C 1
ATOM 979 O O . TRP A 1 137 ? 8.801 -7.987 -13.567 1.00 95.69 137 TRP A O 1
ATOM 989 N N . SER A 1 138 ? 8.779 -5.828 -12.923 1.00 95.12 138 SER A N 1
ATOM 990 C CA . SER A 1 138 ? 7.683 -5.370 -13.777 1.00 95.12 138 SER A CA 1
ATOM 991 C C . SER A 1 138 ? 8.080 -4.118 -14.558 1.00 95.12 138 SER A C 1
ATOM 993 O O . SER A 1 138 ? 8.849 -3.289 -14.079 1.00 95.12 138 SER A O 1
ATOM 995 N N . HIS A 1 139 ? 7.506 -3.937 -15.749 1.00 92.88 139 HIS A N 1
ATOM 996 C CA . HIS A 1 139 ? 7.589 -2.682 -16.514 1.00 92.88 139 HIS A CA 1
ATOM 997 C C . HIS A 1 139 ? 6.481 -1.680 -16.152 1.00 92.88 139 HIS A C 1
ATOM 999 O O . HIS A 1 139 ? 6.433 -0.568 -16.677 1.00 92.88 139 HIS A O 1
ATOM 1005 N N . THR A 1 140 ? 5.559 -2.068 -15.271 1.00 94.12 140 THR A N 1
ATOM 1006 C CA . THR A 1 140 ? 4.479 -1.212 -14.773 1.00 94.12 140 THR A CA 1
ATOM 1007 C C . THR A 1 140 ? 4.763 -0.836 -13.328 1.00 94.12 140 THR A C 1
ATOM 1009 O O . THR A 1 140 ? 4.988 -1.718 -12.503 1.00 94.12 140 THR A O 1
ATOM 1012 N N . ALA A 1 141 ? 4.717 0.465 -13.030 1.00 95.00 141 ALA A N 1
ATOM 1013 C CA . ALA A 1 141 ? 4.847 0.963 -11.667 1.00 95.00 141 ALA A CA 1
ATOM 1014 C C . ALA A 1 141 ? 3.759 0.360 -10.778 1.00 95.00 141 ALA A C 1
ATOM 1016 O O . ALA A 1 141 ? 2.576 0.444 -11.125 1.00 95.00 141 ALA A O 1
ATOM 1017 N N . GLY A 1 142 ? 4.155 -0.206 -9.642 1.00 92.88 142 GLY A N 1
ATOM 1018 C CA . GLY A 1 142 ? 3.206 -0.615 -8.620 1.00 92.88 142 GLY A CA 1
ATOM 1019 C C . GLY A 1 142 ? 3.033 0.452 -7.541 1.00 92.88 142 GLY A C 1
ATOM 1020 O O . GLY A 1 142 ? 3.544 1.576 -7.629 1.00 92.88 142 GLY A O 1
ATOM 1021 N N . THR A 1 143 ? 2.232 0.100 -6.547 1.00 93.44 143 THR A N 1
ATOM 1022 C CA . THR A 1 143 ? 1.766 0.981 -5.469 1.00 93.44 143 THR A CA 1
ATOM 1023 C C . THR A 1 143 ? 2.129 0.441 -4.090 1.00 93.44 143 THR A C 1
ATOM 1025 O O . THR A 1 143 ? 1.576 0.907 -3.103 1.00 93.44 143 THR A O 1
ATOM 1028 N N . ASP A 1 144 ? 3.049 -0.519 -4.044 1.00 93.75 144 ASP A N 1
ATOM 1029 C CA . ASP A 1 144 ? 3.546 -1.125 -2.818 1.00 93.75 144 ASP A CA 1
ATOM 1030 C C . ASP A 1 144 ? 4.095 -0.060 -1.854 1.00 93.75 144 ASP A C 1
ATOM 1032 O O . ASP A 1 144 ? 4.947 0.762 -2.236 1.00 93.75 144 ASP A O 1
ATOM 1036 N N . CYS A 1 145 ? 3.542 -0.027 -0.639 1.00 92.62 145 CYS A N 1
ATOM 1037 C CA . CYS A 1 145 ? 3.918 0.943 0.380 1.00 92.62 145 CYS A CA 1
ATOM 1038 C C . CYS A 1 145 ? 5.115 0.493 1.229 1.00 92.62 145 CYS A C 1
ATOM 1040 O O . CYS A 1 145 ? 5.781 1.362 1.805 1.00 92.62 145 CYS A O 1
ATOM 1042 N N . ASP A 1 146 ? 5.440 -0.800 1.258 1.00 94.50 146 ASP A N 1
ATOM 1043 C CA . ASP A 1 146 ? 6.629 -1.351 1.907 1.00 94.50 146 ASP A CA 1
ATOM 1044 C C . ASP A 1 146 ? 7.117 -2.591 1.145 1.00 94.50 146 ASP A C 1
ATOM 1046 O O . ASP A 1 146 ? 6.996 -3.704 1.630 1.00 94.50 146 ASP A O 1
ATOM 1050 N N . ASP A 1 147 ? 7.755 -2.344 -0.004 1.00 93.25 147 ASP A N 1
ATOM 1051 C CA . ASP A 1 147 ? 8.308 -3.328 -0.966 1.00 93.25 147 ASP A CA 1
ATOM 1052 C C . ASP A 1 147 ? 9.296 -4.350 -0.364 1.00 93.25 147 ASP A C 1
ATOM 1054 O O . ASP A 1 147 ? 9.809 -5.217 -1.059 1.00 93.25 147 ASP A O 1
ATOM 1058 N N . GLU A 1 148 ? 9.642 -4.223 0.917 1.00 95.12 148 GLU A N 1
ATOM 1059 C CA . GLU A 1 148 ? 10.513 -5.142 1.657 1.00 95.12 148 GLU A CA 1
ATOM 1060 C C . GLU A 1 148 ? 9.721 -6.025 2.643 1.00 95.12 148 GLU A C 1
ATOM 1062 O O . GLU A 1 148 ? 10.313 -6.753 3.454 1.00 95.12 148 GLU A O 1
ATOM 1067 N N . ASN A 1 149 ? 8.393 -5.933 2.634 1.00 95.38 149 ASN A N 1
ATOM 1068 C CA . ASN A 1 149 ? 7.486 -6.591 3.552 1.00 95.38 149 ASN A CA 1
ATOM 1069 C C . ASN A 1 149 ? 6.207 -7.081 2.856 1.00 95.38 149 ASN A C 1
ATOM 1071 O O . ASN A 1 149 ? 5.199 -6.382 2.816 1.00 95.38 149 ASN A O 1
ATOM 1075 N N . ALA A 1 150 ? 6.200 -8.378 2.533 1.00 95.25 150 ALA A N 1
ATOM 1076 C CA . ALA A 1 150 ? 5.121 -9.071 1.822 1.00 95.25 150 ALA A CA 1
ATOM 1077 C C . ALA A 1 150 ? 3.734 -9.060 2.506 1.00 95.25 150 ALA A C 1
ATOM 1079 O O . ALA A 1 150 ? 2.788 -9.702 2.044 1.00 95.25 150 ALA A O 1
ATOM 1080 N N . GLY A 1 151 ? 3.626 -8.450 3.688 1.00 95.25 151 GLY A N 1
ATOM 1081 C CA . GLY A 1 151 ? 2.372 -8.191 4.386 1.00 95.25 151 GLY A CA 1
ATOM 1082 C C . GLY A 1 151 ? 1.840 -6.768 4.205 1.00 95.25 151 GLY A C 1
ATOM 1083 O O . GLY A 1 151 ? 0.897 -6.425 4.912 1.00 95.25 151 GLY A O 1
ATOM 1084 N N . LYS A 1 152 ? 2.433 -5.936 3.342 1.00 95.62 152 LYS A N 1
ATOM 1085 C CA . LYS A 1 152 ? 2.119 -4.505 3.241 1.00 95.62 152 LYS A CA 1
ATOM 1086 C C . LYS A 1 152 ? 2.018 -4.019 1.803 1.00 95.62 152 LYS A C 1
ATOM 1088 O O . LYS A 1 152 ? 2.937 -3.409 1.268 1.00 95.62 152 LYS A O 1
ATOM 1093 N N . TYR A 1 153 ? 0.859 -4.232 1.200 1.00 94.94 153 TYR A N 1
ATOM 1094 C CA . TYR A 1 153 ? 0.622 -3.897 -0.193 1.00 94.94 153 TYR A CA 1
ATOM 1095 C C . TYR A 1 153 ? -0.851 -3.586 -0.471 1.00 94.94 153 TYR A C 1
ATOM 1097 O O . TYR A 1 153 ? -1.739 -4.112 0.199 1.00 94.94 153 TYR A O 1
ATOM 1105 N N . PRO A 1 154 ? -1.156 -2.809 -1.526 1.00 94.88 154 PRO A N 1
ATOM 1106 C CA . PRO A 1 154 ? -2.524 -2.421 -1.838 1.00 94.88 154 PRO A CA 1
ATOM 1107 C C . PRO A 1 154 ? -3.513 -3.576 -1.984 1.00 94.88 154 PRO A C 1
ATOM 1109 O O . PRO A 1 154 ? -3.395 -4.409 -2.887 1.00 94.88 154 PRO A O 1
ATOM 1112 N N . GLY A 1 155 ? -4.549 -3.563 -1.144 1.00 90.19 155 GLY A N 1
ATOM 1113 C CA . GLY A 1 155 ? -5.607 -4.574 -1.131 1.00 90.19 155 GLY A CA 1
ATOM 1114 C C . GLY A 1 155 ? -5.259 -5.862 -0.380 1.00 90.19 155 GLY A C 1
ATOM 1115 O O . GLY A 1 155 ? -5.955 -6.868 -0.573 1.00 90.19 155 GLY A O 1
ATOM 1116 N N . ASN A 1 156 ? -4.210 -5.854 0.447 1.00 95.06 156 ASN A N 1
ATOM 1117 C CA . ASN A 1 156 ? -4.022 -6.878 1.467 1.00 95.06 156 ASN A CA 1
ATOM 1118 C C . ASN A 1 156 ? -5.170 -6.842 2.502 1.00 95.06 156 ASN A C 1
ATOM 1120 O O . ASN A 1 156 ? -6.042 -5.982 2.466 1.00 95.06 156 ASN A O 1
ATOM 1124 N N . THR A 1 157 ? -5.237 -7.833 3.389 1.00 95.19 157 THR A N 1
ATOM 1125 C CA . THR A 1 157 ? -6.199 -7.834 4.500 1.00 95.19 157 THR A CA 1
ATOM 1126 C C . THR A 1 157 ? -5.555 -7.277 5.758 1.00 95.19 157 THR A C 1
ATOM 1128 O O . THR A 1 157 ? -4.511 -7.783 6.172 1.00 95.19 157 THR A O 1
ATOM 1131 N N . GLU A 1 158 ? -6.233 -6.317 6.381 1.00 95.75 158 GLU A N 1
ATOM 1132 C CA . GLU A 1 158 ? -5.838 -5.753 7.665 1.00 95.75 158 GLU A CA 1
ATOM 1133 C C . GLU A 1 158 ? -5.892 -6.784 8.795 1.00 95.75 158 GLU A C 1
ATOM 1135 O O . GLU A 1 158 ? -6.802 -7.622 8.894 1.00 95.75 158 GLU A O 1
ATOM 1140 N N . THR A 1 159 ? -4.882 -6.734 9.660 1.00 95.69 159 THR A N 1
ATOM 1141 C CA . THR A 1 159 ? -4.943 -7.409 10.951 1.00 95.69 159 THR A CA 1
ATOM 1142 C C . THR A 1 159 ? -5.554 -6.439 11.945 1.00 95.69 159 THR A C 1
ATOM 1144 O O . THR A 1 159 ? -4.878 -5.537 12.409 1.00 95.69 159 THR A O 1
ATOM 1147 N N . VAL A 1 160 ? -6.821 -6.680 12.290 1.00 96.81 160 VAL A N 1
ATOM 1148 C CA . VAL A 1 160 ? -7.622 -5.778 13.132 1.00 96.81 160 VAL A CA 1
ATOM 1149 C C . VAL A 1 160 ? -6.855 -5.295 14.369 1.00 96.81 160 VAL A C 1
ATOM 1151 O O . VAL A 1 160 ? -6.437 -6.117 15.196 1.00 96.81 160 VAL A O 1
ATOM 1154 N N . ALA A 1 161 ? -6.761 -3.974 14.502 1.00 95.50 161 ALA A N 1
ATOM 1155 C CA . ALA A 1 161 ? -6.197 -3.231 15.618 1.00 95.50 161 ALA A CA 1
ATOM 1156 C C . ALA A 1 161 ? -4.732 -3.565 15.947 1.00 95.50 161 ALA A C 1
ATOM 1158 O O . ALA A 1 161 ? -4.325 -3.530 17.115 1.00 95.50 161 ALA A O 1
ATOM 1159 N N . ASP A 1 162 ? -3.916 -3.902 14.945 1.00 95.62 162 ASP A N 1
ATOM 1160 C CA . ASP A 1 162 ? -2.471 -4.073 15.137 1.00 95.62 162 ASP A CA 1
ATOM 1161 C C . ASP A 1 162 ? -1.661 -2.783 14.907 1.00 95.62 162 ASP A C 1
ATOM 1163 O O . ASP A 1 162 ? -0.468 -2.725 15.240 1.00 95.62 162 ASP A O 1
ATOM 1167 N N . GLY A 1 163 ? -2.329 -1.732 14.427 1.00 94.38 163 GLY A N 1
ATOM 1168 C CA . GLY A 1 163 ? -1.798 -0.398 14.183 1.00 94.38 163 GLY A CA 1
ATOM 1169 C C . GLY A 1 163 ? -0.846 -0.322 12.996 1.00 94.38 163 GLY A C 1
ATOM 1170 O O . GLY A 1 163 ? -0.007 0.588 12.914 1.00 94.38 163 GLY A O 1
ATOM 1171 N N . ILE A 1 164 ? -0.910 -1.307 12.108 1.00 94.38 164 ILE A N 1
ATOM 1172 C CA . ILE A 1 164 ? -0.102 -1.390 10.906 1.00 94.38 164 ILE A CA 1
ATOM 1173 C C . ILE A 1 164 ? -1.035 -1.241 9.696 1.00 94.38 164 ILE A C 1
ATOM 1175 O O . ILE A 1 164 ? -2.115 -1.796 9.665 1.00 94.38 164 ILE A O 1
ATOM 1179 N N . ASP A 1 165 ? -0.600 -0.449 8.716 1.00 95.69 165 ASP A N 1
ATOM 1180 C CA . ASP A 1 165 ? -1.266 -0.278 7.419 1.00 95.69 165 ASP A CA 1
ATOM 1181 C C . ASP A 1 165 ? -0.851 -1.442 6.498 1.00 95.69 165 ASP A C 1
ATOM 1183 O O . ASP A 1 165 ? 0.256 -1.417 5.933 1.00 95.69 165 ASP A O 1
ATOM 1187 N N . GLN A 1 166 ? -1.658 -2.506 6.430 1.00 96.56 166 GLN A N 1
ATOM 1188 C CA . GLN A 1 166 ? -1.385 -3.697 5.613 1.00 96.56 166 GLN A CA 1
ATOM 1189 C C . GLN A 1 166 ? -1.749 -3.448 4.153 1.00 96.56 166 GLN A C 1
ATOM 1191 O O . GLN A 1 166 ? -1.107 -4.004 3.258 1.00 96.56 166 GLN A O 1
ATOM 1196 N N . ASP A 1 167 ? -2.813 -2.691 3.911 1.00 95.31 167 ASP A N 1
ATOM 1197 C CA . ASP A 1 167 ? -3.431 -2.525 2.604 1.00 95.31 167 ASP A CA 1
ATOM 1198 C C . ASP A 1 167 ? -3.123 -1.174 1.937 1.00 95.31 167 ASP A C 1
ATOM 1200 O O . ASP A 1 167 ? -3.586 -0.899 0.824 1.00 95.31 167 ASP A O 1
ATOM 1204 N N . CYS A 1 168 ? -2.255 -0.380 2.566 1.00 94.50 168 CYS A N 1
ATOM 1205 C CA . CYS A 1 168 ? -1.740 0.896 2.088 1.00 94.50 168 CYS A CA 1
ATOM 1206 C C . CYS A 1 168 ? -2.829 1.958 1.852 1.00 94.50 168 CYS A C 1
ATOM 1208 O O . CYS A 1 168 ? -2.636 2.860 1.017 1.00 94.50 168 CYS A O 1
ATOM 1210 N N . ASP A 1 169 ? -3.976 1.860 2.522 1.00 94.31 169 ASP A N 1
ATOM 1211 C CA . ASP A 1 169 ? -5.056 2.837 2.426 1.00 94.31 169 ASP A CA 1
ATOM 1212 C C . ASP A 1 169 ? -4.979 3.946 3.490 1.00 94.31 169 ASP A C 1
ATOM 1214 O O . ASP A 1 169 ? -5.724 4.929 3.394 1.00 94.31 169 ASP A O 1
ATOM 1218 N N . THR A 1 170 ? -3.975 3.870 4.376 1.00 93.56 170 THR A N 1
ATOM 1219 C CA . THR A 1 170 ? -3.661 4.777 5.496 1.00 93.56 170 THR A CA 1
ATOM 1220 C C . THR A 1 170 ? -4.509 4.607 6.756 1.00 93.56 170 THR A C 1
ATOM 1222 O O . THR A 1 170 ? -4.342 5.399 7.694 1.00 93.56 170 THR A O 1
ATOM 1225 N N . PHE A 1 171 ? -5.360 3.587 6.795 1.00 94.75 171 PHE A N 1
ATOM 1226 C CA . PHE A 1 171 ? -6.228 3.239 7.914 1.00 94.75 171 PHE A CA 1
ATOM 1227 C C . PHE A 1 171 ? -5.906 1.825 8.419 1.00 94.75 171 PHE A C 1
ATOM 1229 O O . PHE A 1 171 ? -5.226 1.056 7.750 1.00 94.75 171 PHE A O 1
ATOM 1236 N N . ASP A 1 172 ? -6.330 1.517 9.643 1.00 95.88 172 ASP A N 1
ATOM 1237 C CA . ASP A 1 172 ? -6.345 0.147 10.167 1.00 95.88 172 ASP A CA 1
ATOM 1238 C C . ASP A 1 172 ? -7.812 -0.273 10.342 1.00 95.88 172 ASP A C 1
ATOM 1240 O O . ASP A 1 172 ? -8.708 0.568 10.497 1.00 95.88 172 ASP A O 1
ATOM 1244 N N . ASP A 1 173 ? -8.075 -1.572 10.310 1.00 96.44 173 ASP A N 1
ATOM 1245 C CA . ASP A 1 173 ? -9.373 -2.105 10.701 1.00 96.44 173 ASP A CA 1
ATOM 1246 C C . ASP A 1 173 ? -9.457 -2.125 12.237 1.00 96.44 173 ASP A C 1
ATOM 1248 O O . ASP A 1 173 ? -8.586 -2.651 12.920 1.00 96.44 173 ASP A O 1
ATOM 1252 N N . CYS A 1 174 ? -10.545 -1.605 12.797 1.00 97.00 174 CYS A N 1
ATOM 1253 C CA . CYS A 1 174 ? -10.762 -1.457 14.235 1.00 97.00 174 CYS A CA 1
ATOM 1254 C C . CYS A 1 174 ? -12.011 -2.208 14.706 1.00 97.00 174 CYS A C 1
ATOM 1256 O O . CYS A 1 174 ? -12.871 -2.599 13.906 1.00 97.00 174 CYS A O 1
ATOM 1258 N N . TYR A 1 175 ? -12.143 -2.390 16.021 1.00 96.94 175 TYR A N 1
ATOM 1259 C CA . TYR A 1 175 ? -13.395 -2.845 16.621 1.00 96.94 175 TYR A CA 1
ATOM 1260 C C . TYR A 1 175 ? -14.347 -1.666 16.797 1.00 96.94 175 TYR A C 1
ATOM 1262 O O . TYR A 1 175 ? -13.926 -0.569 17.148 1.00 96.94 175 TYR A O 1
ATOM 1270 N N . GLN A 1 176 ? -15.631 -1.876 16.523 1.00 95.62 176 GLN A N 1
ATOM 1271 C CA . GLN A 1 176 ? -16.650 -0.855 16.748 1.00 95.62 176 GLN A CA 1
ATOM 1272 C C . GLN A 1 176 ? -16.877 -0.667 18.252 1.00 95.62 176 GLN A C 1
ATOM 1274 O O . GLN A 1 176 ? -17.214 -1.646 18.914 1.00 95.62 176 GLN A O 1
ATOM 1279 N N . ASP A 1 177 ? -16.766 0.576 18.722 1.00 95.56 177 ASP A N 1
ATOM 1280 C CA . ASP A 1 177 ? -17.010 1.016 20.105 1.00 95.56 177 ASP A CA 1
ATOM 1281 C C . ASP A 1 177 ? -18.092 2.112 20.107 1.00 95.56 177 ASP A C 1
ATOM 1283 O O . ASP A 1 177 ? -17.854 3.278 19.769 1.00 95.56 177 ASP A O 1
ATOM 1287 N N . THR A 1 178 ? -19.331 1.728 20.400 1.00 94.50 178 THR A N 1
ATOM 1288 C CA . THR A 1 178 ? -20.498 2.611 20.289 1.00 94.50 178 THR A CA 1
ATOM 1289 C C . THR A 1 178 ? -20.730 3.456 21.546 1.00 94.50 178 THR A C 1
ATOM 1291 O O . THR A 1 178 ? -21.293 4.557 21.433 1.00 94.50 178 THR A O 1
ATOM 1294 N N . ASP A 1 179 ? -20.325 2.984 22.724 1.00 93.88 179 ASP A N 1
ATOM 1295 C CA . ASP A 1 179 ? -20.529 3.662 24.011 1.00 93.88 179 ASP A CA 1
ATOM 1296 C C . ASP A 1 179 ? -19.298 4.428 24.523 1.00 93.88 179 ASP A C 1
ATOM 1298 O O . ASP A 1 179 ? -19.427 5.261 25.428 1.00 93.88 179 ASP A O 1
ATOM 1302 N N . THR A 1 180 ? -18.174 4.314 23.819 1.00 92.94 180 THR A N 1
ATOM 1303 C CA . THR A 1 180 ? -16.930 5.079 23.958 1.00 92.94 180 THR A CA 1
ATOM 1304 C C . THR A 1 180 ? -16.131 4.780 25.223 1.00 92.94 180 THR A C 1
ATOM 1306 O O . THR A 1 180 ? -15.498 5.689 25.779 1.00 92.94 180 THR A O 1
ATOM 1309 N N . ASP A 1 181 ? -16.149 3.529 25.673 1.00 92.25 181 ASP A N 1
ATOM 1310 C CA . ASP A 1 181 ? -15.415 3.065 26.853 1.00 92.25 181 ASP A CA 1
ATOM 1311 C C . ASP A 1 181 ? -14.038 2.456 26.556 1.00 92.25 181 ASP A C 1
ATOM 1313 O O . ASP A 1 181 ? -13.323 2.091 27.491 1.00 92.25 181 ASP A O 1
ATOM 1317 N N . THR A 1 182 ? -13.624 2.451 25.282 1.00 93.19 182 THR A N 1
ATOM 1318 C CA . THR A 1 182 ? -12.380 1.873 24.735 1.00 93.19 182 THR A CA 1
ATOM 1319 C C . THR A 1 182 ? -12.370 0.357 24.544 1.00 93.19 182 THR A C 1
ATOM 1321 O O . THR A 1 182 ? -11.392 -0.168 24.004 1.00 93.19 182 THR A O 1
ATOM 1324 N N . TYR A 1 183 ? -13.442 -0.339 24.908 1.00 95.12 183 TYR A N 1
ATOM 1325 C CA . TYR A 1 183 ? -13.668 -1.742 24.600 1.00 95.12 183 TYR A CA 1
ATOM 1326 C C . TYR A 1 183 ? -14.717 -1.838 23.490 1.00 95.12 183 TYR A C 1
ATOM 1328 O O . TYR A 1 183 ? -15.802 -1.285 23.559 1.00 95.12 183 TYR A O 1
ATOM 1336 N N . GLY A 1 184 ? -14.378 -2.534 22.412 1.00 95.25 184 GLY A N 1
ATOM 1337 C CA . GLY A 1 184 ? -15.247 -2.668 21.253 1.00 95.25 184 GLY A CA 1
ATOM 1338 C C . GLY A 1 184 ? -15.945 -4.013 21.187 1.00 95.25 184 GLY A C 1
ATOM 1339 O O . GLY A 1 184 ? -15.521 -5.023 21.756 1.00 95.25 184 GLY A O 1
ATOM 1340 N N . SER A 1 185 ? -16.987 -4.062 20.373 1.00 94.50 185 SER A N 1
ATOM 1341 C CA . SER A 1 185 ? -17.621 -5.313 19.988 1.00 94.50 185 SER A CA 1
ATOM 1342 C C . SER A 1 185 ? -16.779 -6.083 18.959 1.00 94.50 185 SER A C 1
ATOM 1344 O O . SER A 1 185 ? -15.915 -5.554 18.265 1.00 94.50 185 SER A O 1
ATOM 1346 N N . SER A 1 186 ? -17.113 -7.355 18.722 1.00 94.38 186 SER A N 1
ATOM 1347 C CA . SER A 1 186 ? -16.501 -8.150 17.634 1.00 94.38 186 SER A CA 1
ATOM 1348 C C . SER A 1 186 ? -16.778 -7.641 16.200 1.00 94.38 186 SER A C 1
ATOM 1350 O O . SER A 1 186 ? -16.389 -8.297 15.227 1.00 94.38 186 SER A O 1
ATOM 1352 N N . THR A 1 187 ? -17.498 -6.526 16.042 1.00 95.56 187 THR A N 1
ATOM 1353 C CA . THR A 1 187 ? -17.783 -5.914 14.742 1.00 95.56 187 THR A CA 1
ATOM 1354 C C . THR A 1 187 ? -16.560 -5.147 14.257 1.00 95.56 187 THR A C 1
ATOM 1356 O O . THR A 1 187 ? -16.109 -4.230 14.928 1.00 95.56 187 THR A O 1
ATOM 1359 N N . VAL A 1 188 ? -16.058 -5.502 13.073 1.00 96.31 188 VAL A N 1
ATOM 1360 C CA . VAL A 1 188 ? -14.919 -4.819 12.444 1.00 96.31 188 VAL A CA 1
ATOM 1361 C C . VAL A 1 188 ? -15.414 -3.670 11.567 1.00 96.31 188 VAL A C 1
ATOM 1363 O O . VAL A 1 188 ? -16.335 -3.855 10.759 1.00 96.31 188 VAL A O 1
ATOM 1366 N N . ILE A 1 189 ? -14.793 -2.507 11.722 1.00 95.06 189 ILE A N 1
ATOM 1367 C CA . ILE A 1 189 ? -14.990 -1.299 10.917 1.00 95.06 189 ILE A CA 1
ATOM 1368 C C . ILE A 1 189 ? -13.634 -0.806 10.409 1.00 95.06 189 ILE A C 1
ATOM 1370 O O . ILE A 1 189 ? -12.623 -1.046 11.051 1.00 95.06 189 ILE A O 1
ATOM 1374 N N . THR A 1 190 ? -13.609 -0.098 9.284 1.00 94.94 190 THR A N 1
ATOM 1375 C CA . THR A 1 190 ? -12.403 0.632 8.867 1.00 94.94 190 THR A CA 1
ATOM 1376 C C . THR A 1 190 ? -12.276 1.877 9.736 1.00 94.94 190 THR A C 1
ATOM 1378 O O . THR A 1 190 ? -13.245 2.643 9.810 1.00 94.94 190 THR A O 1
ATOM 1381 N N . GLY A 1 191 ? -11.132 2.046 10.395 1.00 94.00 191 GLY A N 1
ATOM 1382 C CA . GLY A 1 191 ? -10.869 3.163 11.294 1.00 94.00 191 GLY A CA 1
ATOM 1383 C C . GLY A 1 191 ? -10.637 4.495 10.578 1.00 94.00 191 GLY A C 1
ATOM 1384 O O . GLY A 1 191 ? -10.524 4.569 9.350 1.00 94.00 191 GLY A O 1
ATOM 1385 N N . ASP A 1 192 ? -10.547 5.567 11.363 1.00 92.25 192 ASP A N 1
ATOM 1386 C CA . ASP A 1 192 ? -10.229 6.917 10.881 1.00 92.25 192 ASP A CA 1
ATOM 1387 C C . ASP A 1 192 ? -8.709 7.178 10.771 1.00 92.25 192 ASP A C 1
ATOM 1389 O O . ASP A 1 192 ? -8.286 8.103 10.064 1.00 92.25 192 ASP A O 1
ATOM 1393 N N . ASP A 1 193 ? -7.881 6.380 11.455 1.00 93.62 193 ASP A N 1
ATOM 1394 C CA . ASP A 1 193 ? -6.423 6.311 11.302 1.00 93.62 193 ASP A CA 1
ATOM 1395 C C . ASP A 1 193 ? -5.871 4.943 11.767 1.00 93.62 193 ASP A C 1
ATOM 1397 O O . ASP A 1 193 ? -6.624 3.992 11.931 1.00 93.62 193 ASP A O 1
ATOM 1401 N N . LEU A 1 194 ? -4.550 4.818 11.943 1.00 93.88 194 LEU A N 1
ATOM 1402 C CA . LEU A 1 194 ? -3.892 3.576 12.384 1.00 93.88 194 LEU A CA 1
ATOM 1403 C C . LEU A 1 194 ? -4.003 3.300 13.896 1.00 93.88 194 LEU A C 1
ATOM 1405 O O . LEU A 1 194 ? -3.344 2.400 14.405 1.00 93.88 194 LEU A O 1
ATOM 1409 N N . ASN A 1 195 ? -4.718 4.120 14.666 1.00 93.19 195 ASN A N 1
ATOM 1410 C CA . ASN A 1 195 ? -4.876 3.942 16.106 1.00 93.19 195 ASN A CA 1
ATOM 1411 C C . ASN A 1 195 ? -6.357 3.809 16.452 1.00 93.19 195 ASN A C 1
ATOM 1413 O O . ASN A 1 195 ? -7.067 4.801 16.606 1.00 93.19 195 ASN A O 1
ATOM 1417 N N . CYS A 1 196 ? -6.771 2.583 16.732 1.00 94.38 196 CYS A N 1
ATOM 1418 C CA . CYS A 1 196 ? -8.145 2.243 17.077 1.00 94.38 196 CYS A CA 1
ATOM 1419 C C . CYS A 1 196 ? -8.604 2.703 18.474 1.00 94.38 196 CYS A C 1
ATOM 1421 O O . CYS A 1 196 ? -9.483 2.086 19.037 1.00 94.38 196 CYS A O 1
ATOM 1423 N N . ASN A 1 197 ? -8.008 3.722 19.102 1.00 87.75 197 ASN A N 1
ATOM 1424 C CA . ASN A 1 197 ? -8.397 4.162 20.458 1.00 87.75 197 ASN A CA 1
ATOM 1425 C C . ASN A 1 197 ? -8.347 5.685 20.664 1.00 87.75 197 ASN A C 1
ATOM 1427 O O . ASN A 1 197 ? -8.374 6.181 21.794 1.00 87.75 197 ASN A O 1
ATOM 1431 N N . ASN A 1 198 ? -8.213 6.457 19.582 1.00 79.00 198 ASN A N 1
ATOM 1432 C CA . ASN A 1 198 ? -8.033 7.908 19.659 1.00 79.00 198 ASN A CA 1
ATOM 1433 C C . ASN A 1 198 ? -9.265 8.712 19.198 1.00 79.00 198 ASN A C 1
ATOM 1435 O O . ASN A 1 198 ? -9.320 9.928 19.423 1.00 79.00 198 ASN A O 1
ATOM 1439 N N . THR A 1 199 ? -10.238 8.034 18.584 1.00 77.44 199 THR A N 1
ATOM 1440 C CA . THR A 1 199 ? -11.437 8.608 17.977 1.00 77.44 199 THR A CA 1
ATOM 1441 C C . THR A 1 199 ? -12.671 7.883 18.509 1.00 77.44 199 THR A C 1
ATOM 1443 O O . THR A 1 199 ? -12.650 6.684 18.745 1.00 77.44 199 THR A O 1
ATOM 1446 N N . SER A 1 200 ? -13.756 8.627 18.748 1.00 80.31 200 SER A N 1
ATOM 1447 C CA . SER A 1 200 ? -15.013 8.042 19.229 1.00 80.31 200 SER A CA 1
ATOM 1448 C C . SER A 1 200 ? -15.601 7.106 18.176 1.00 80.31 200 SER A C 1
ATOM 1450 O O . SER A 1 200 ? -15.833 7.573 17.056 1.00 80.31 200 SER A O 1
ATOM 1452 N N . GLY A 1 201 ? -15.934 5.872 18.543 1.00 90.38 201 GLY A N 1
ATOM 1453 C CA . GLY A 1 201 ? -16.483 4.889 17.606 1.00 90.38 201 GLY A CA 1
ATOM 1454 C C . GLY A 1 201 ? -15.616 3.646 17.407 1.00 90.38 201 GLY A C 1
ATOM 1455 O O . GLY A 1 201 ? -16.084 2.709 16.761 1.00 90.38 201 GLY A O 1
ATOM 1456 N N . GLU A 1 202 ? -14.375 3.653 17.900 1.00 94.69 202 GLU A N 1
ATOM 1457 C CA . GLU A 1 202 ? -13.337 2.660 17.603 1.00 94.69 202 GLU A CA 1
ATOM 1458 C C . GLU A 1 202 ? -12.619 2.196 18.881 1.00 94.69 202 GLU A C 1
ATOM 1460 O O . GLU A 1 202 ? -12.327 3.019 19.751 1.00 94.69 202 GLU A O 1
ATOM 1465 N N . ALA A 1 203 ? -12.294 0.901 18.945 1.00 96.06 203 ALA A N 1
ATOM 1466 C CA . ALA A 1 203 ? -11.507 0.270 20.006 1.00 96.06 203 ALA A CA 1
ATOM 1467 C C . ALA A 1 203 ? -10.428 -0.682 19.452 1.00 96.06 203 ALA A C 1
ATOM 1469 O O . ALA A 1 203 ? -10.586 -1.291 18.384 1.00 96.06 203 ALA A O 1
ATOM 1470 N N . ASP A 1 204 ? -9.332 -0.832 20.205 1.00 95.94 204 ASP A N 1
ATOM 1471 C CA . ASP A 1 204 ? -8.255 -1.798 19.946 1.00 95.94 204 ASP A CA 1
ATOM 1472 C C . ASP A 1 204 ? -8.450 -3.138 20.682 1.00 95.94 204 ASP A C 1
ATOM 1474 O O . ASP A 1 204 ? -7.821 -4.145 20.342 1.00 95.94 204 ASP A O 1
ATOM 1478 N N . ASP A 1 205 ? -9.374 -3.172 21.639 1.00 94.75 205 ASP A N 1
ATOM 1479 C CA . ASP A 1 205 ? -9.814 -4.359 22.360 1.00 94.75 205 ASP A CA 1
ATOM 1480 C C . ASP A 1 205 ? -11.243 -4.734 21.929 1.00 94.75 205 ASP A C 1
ATOM 1482 O O . ASP A 1 205 ? -12.067 -3.862 21.685 1.00 94.75 205 ASP A O 1
ATOM 1486 N N . ASN A 1 206 ? -11.551 -6.029 21.818 1.00 96.06 206 ASN A N 1
ATOM 1487 C CA . ASN A 1 206 ? -12.866 -6.529 21.392 1.00 96.06 206 ASN A CA 1
ATOM 1488 C C . ASN A 1 206 ? -13.670 -7.202 22.509 1.00 96.06 206 ASN A C 1
ATOM 1490 O O . ASN A 1 206 ? -14.488 -8.098 22.252 1.00 96.06 206 ASN A O 1
ATOM 1494 N N . THR A 1 207 ? -13.347 -6.857 23.751 1.00 96.00 207 THR A N 1
ATOM 1495 C CA . THR A 1 207 ? -13.875 -7.515 24.944 1.00 96.00 207 THR A CA 1
ATOM 1496 C C . THR A 1 207 ? -15.043 -6.784 25.597 1.00 96.00 207 THR A C 1
ATOM 1498 O O . THR A 1 207 ? -15.431 -7.144 26.712 1.00 96.00 207 THR A O 1
ATOM 1501 N N . ASP A 1 208 ? -15.666 -5.849 24.886 1.00 95.12 208 ASP A N 1
ATOM 1502 C CA . ASP A 1 208 ? -16.958 -5.306 25.282 1.00 95.12 208 ASP A CA 1
ATOM 1503 C C . ASP A 1 208 ? -18.069 -6.342 25.030 1.00 95.12 208 ASP A C 1
ATOM 1505 O O . ASP A 1 208 ? -18.114 -7.074 24.026 1.00 95.12 208 ASP A O 1
ATOM 1509 N N . CYS A 1 209 ? -18.938 -6.470 26.026 1.00 94.44 209 CYS A N 1
ATOM 1510 C CA . CYS A 1 209 ? -20.050 -7.395 26.007 1.00 94.44 209 CYS A CA 1
ATOM 1511 C C . CYS A 1 209 ? -21.433 -6.736 25.943 1.00 94.44 209 CYS A C 1
ATOM 1513 O O . CYS A 1 209 ? -22.403 -7.455 25.663 1.00 94.44 209 CYS A O 1
ATOM 1515 N N . ASP A 1 210 ? -21.528 -5.422 26.123 1.00 94.38 210 ASP A N 1
ATOM 1516 C CA . ASP A 1 210 ? -22.693 -4.599 25.823 1.00 94.38 210 ASP A CA 1
ATOM 1517 C C . ASP A 1 210 ? -22.255 -3.215 25.320 1.00 94.38 210 ASP A C 1
ATOM 1519 O O . ASP A 1 210 ? -22.237 -2.267 26.092 1.00 94.38 210 ASP A O 1
ATOM 1523 N N . ASP A 1 211 ? -22.067 -3.109 23.999 1.00 92.00 211 ASP A N 1
ATOM 1524 C CA . ASP A 1 211 ? -21.743 -1.905 23.195 1.00 92.00 211 ASP A CA 1
ATOM 1525 C C . ASP A 1 211 ? -22.748 -0.733 23.339 1.00 92.00 211 ASP A C 1
ATOM 1527 O O . ASP A 1 211 ? -22.852 0.165 22.503 1.00 92.00 211 ASP A O 1
ATOM 1531 N N . SER A 1 212 ? -23.630 -0.773 24.333 1.00 93.81 212 SER A N 1
ATOM 1532 C CA . SER A 1 212 ? -24.498 0.330 24.725 1.00 93.81 212 SER A CA 1
ATOM 1533 C C . SER A 1 212 ? -24.266 0.817 26.157 1.00 93.81 212 SER A C 1
ATOM 1535 O O . SER A 1 212 ? -24.973 1.740 26.585 1.00 93.81 212 SER A O 1
ATOM 1537 N N . SER A 1 213 ? -23.304 0.232 26.871 1.00 95.19 213 SER A N 1
ATOM 1538 C CA . SER A 1 213 ? -23.008 0.457 28.278 1.00 95.19 213 SER A CA 1
ATOM 1539 C C . SER A 1 213 ? -21.499 0.506 28.529 1.00 95.19 213 SER A C 1
ATOM 1541 O O . SER A 1 213 ? -20.862 -0.521 28.731 1.00 95.19 213 SER A O 1
ATOM 1543 N N . ALA A 1 214 ? -20.984 1.727 28.699 1.00 95.38 214 ALA A N 1
ATOM 1544 C CA . ALA A 1 214 ? -19.565 2.039 28.913 1.00 95.38 214 ALA A CA 1
ATOM 1545 C C . ALA A 1 214 ? -18.920 1.478 30.207 1.00 95.38 214 ALA A C 1
ATOM 1547 O O . ALA A 1 214 ? -17.818 1.856 30.599 1.00 95.38 214 ALA A O 1
ATOM 1548 N N . THR A 1 215 ? -19.673 0.667 30.934 1.00 96.56 215 THR A N 1
ATOM 1549 C CA . THR A 1 215 ? -19.381 0.076 32.243 1.00 96.56 215 THR A CA 1
ATOM 1550 C C . THR A 1 215 ? -19.479 -1.448 32.185 1.00 96.56 215 THR A C 1
ATOM 1552 O O . THR A 1 215 ? -19.392 -2.120 33.208 1.00 96.56 215 THR A O 1
ATOM 1555 N N . THR A 1 216 ? -19.728 -2.027 31.001 1.00 97.25 216 THR A N 1
ATOM 1556 C CA . THR A 1 216 ? -20.031 -3.452 30.829 1.00 97.25 216 THR A CA 1
ATOM 1557 C C . THR A 1 216 ? -19.081 -4.131 29.846 1.00 97.25 216 THR A C 1
ATOM 1559 O O . THR A 1 216 ? -19.419 -4.441 28.707 1.00 97.25 216 THR A O 1
ATOM 1562 N N . PHE A 1 217 ? -17.895 -4.471 30.337 1.00 97.12 217 PHE A N 1
ATOM 1563 C CA . PHE A 1 217 ? -16.839 -5.120 29.561 1.00 97.12 217 PHE A CA 1
ATOM 1564 C C . PHE A 1 217 ? -16.165 -6.239 30.365 1.00 97.12 217 PHE A C 1
ATOM 1566 O O . PHE A 1 217 ? -16.416 -6.455 31.558 1.00 97.12 217 PHE A O 1
ATOM 1573 N N . VAL A 1 218 ? -15.310 -7.031 29.711 1.00 97.25 218 VAL A N 1
ATOM 1574 C CA . VAL A 1 218 ? -14.537 -8.058 30.422 1.00 97.25 218 VAL A CA 1
ATOM 1575 C C . VAL A 1 218 ? -13.546 -7.401 31.378 1.00 97.25 218 VAL A C 1
ATOM 1577 O O . VAL A 1 218 ? -12.579 -6.776 30.958 1.00 97.25 218 VAL A O 1
ATOM 1580 N N . GLY A 1 219 ? -13.735 -7.649 32.673 1.00 96.00 219 GLY A N 1
ATOM 1581 C CA . GLY A 1 219 ? -12.862 -7.117 33.715 1.00 96.00 219 GLY A CA 1
ATOM 1582 C C . GLY A 1 219 ? -13.299 -5.778 34.304 1.00 96.00 219 GLY A C 1
ATOM 1583 O O . GLY A 1 219 ? -12.496 -5.213 35.040 1.00 96.00 219 GLY A O 1
ATOM 1584 N N . ALA A 1 220 ? -14.532 -5.328 34.035 1.00 97.31 220 ALA A N 1
ATOM 1585 C CA . ALA A 1 220 ? -15.149 -4.186 34.717 1.00 97.31 220 ALA A CA 1
ATOM 1586 C C . ALA A 1 220 ? -15.110 -4.354 36.248 1.00 97.31 220 ALA A C 1
ATOM 1588 O O . ALA A 1 220 ? -14.561 -3.504 36.927 1.00 97.31 220 ALA A O 1
ATOM 1589 N N . ALA A 1 221 ? -15.509 -5.531 36.750 1.00 97.69 221 ALA A N 1
ATOM 1590 C CA . ALA A 1 221 ? -15.511 -5.875 38.176 1.00 97.69 221 ALA A CA 1
ATOM 1591 C C . ALA A 1 221 ? -14.416 -6.906 38.551 1.00 97.69 221 ALA A C 1
ATOM 1593 O O . ALA A 1 221 ? -14.664 -8.127 38.596 1.00 97.69 221 ALA A O 1
ATOM 1594 N N . PRO A 1 222 ? -13.151 -6.489 38.758 1.00 97.56 222 PRO A N 1
ATOM 1595 C CA . PRO A 1 222 ? -12.046 -7.410 38.998 1.00 97.56 222 PRO A CA 1
ATOM 1596 C C . PRO A 1 222 ? -12.077 -8.110 40.364 1.00 97.56 222 PRO A C 1
ATOM 1598 O O . PRO A 1 222 ? -11.489 -9.200 40.459 1.00 97.56 222 PRO A O 1
ATOM 1601 N N . ASP A 1 223 ? -12.736 -7.543 41.383 1.00 97.44 223 ASP A N 1
ATOM 1602 C CA . ASP A 1 223 ? -12.822 -8.143 42.724 1.00 97.44 223 ASP A CA 1
ATOM 1603 C C . ASP A 1 223 ? -13.818 -9.314 42.777 1.00 97.44 223 ASP A C 1
ATOM 1605 O O . ASP A 1 223 ? -13.620 -10.268 43.543 1.00 97.44 223 ASP A O 1
ATOM 1609 N N . ASP A 1 224 ? -14.786 -9.341 41.857 1.00 97.69 224 ASP A N 1
ATOM 1610 C CA . ASP A 1 224 ? -15.628 -10.507 41.592 1.00 97.69 224 ASP A CA 1
ATOM 1611 C C . ASP A 1 224 ? -14.972 -11.480 40.602 1.00 97.69 224 ASP A C 1
ATOM 1613 O O . ASP A 1 224 ? -14.703 -12.650 40.925 1.00 97.69 224 ASP A O 1
ATOM 1617 N N . ASN A 1 225 ? -14.724 -11.029 39.366 1.00 97.19 225 ASN A N 1
ATOM 1618 C CA . ASN A 1 225 ? -14.087 -11.838 38.331 1.00 97.19 225 ASN A CA 1
ATOM 1619 C C . ASN A 1 225 ? -13.514 -10.990 37.186 1.00 97.19 225 ASN A C 1
ATOM 1621 O O . ASN A 1 225 ? -14.167 -10.766 36.169 1.00 97.19 225 ASN A O 1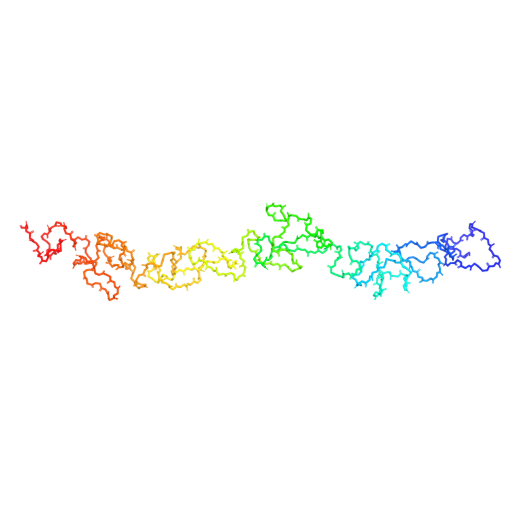
ATOM 1625 N N . ALA A 1 226 ? -12.212 -10.711 37.262 1.00 96.88 226 ALA A N 1
ATOM 1626 C CA . ALA A 1 226 ? -11.437 -9.988 36.244 1.00 96.88 226 ALA A CA 1
ATOM 1627 C C . ALA A 1 226 ? -11.398 -10.606 34.822 1.00 96.88 226 ALA A C 1
ATOM 1629 O O . ALA A 1 226 ? -10.638 -10.159 33.968 1.00 96.88 226 ALA A O 1
ATOM 1630 N N . SER A 1 227 ? -12.102 -11.705 34.555 1.00 96.44 227 SER A N 1
ATOM 1631 C CA . SER A 1 227 ? -12.190 -12.325 33.223 1.00 96.44 227 SER A CA 1
ATOM 1632 C C . SER A 1 227 ? -13.626 -12.628 32.799 1.00 96.44 227 SER A C 1
ATOM 1634 O O . SER A 1 227 ? -13.834 -13.330 31.806 1.00 96.44 227 SER A O 1
ATOM 1636 N N . ALA A 1 228 ? -14.614 -12.159 33.558 1.00 97.00 228 ALA A N 1
ATOM 1637 C CA . ALA A 1 228 ? -16.009 -12.208 33.168 1.00 97.00 228 ALA A CA 1
ATOM 1638 C C . ALA A 1 228 ? -16.419 -10.867 32.559 1.00 97.00 228 ALA A C 1
ATOM 1640 O O . ALA A 1 228 ? -15.940 -9.818 32.971 1.00 97.00 228 ALA A O 1
ATOM 1641 N N . CYS A 1 229 ? -17.327 -10.934 31.591 1.00 96.56 229 CYS A N 1
ATOM 1642 C CA . CYS A 1 229 ? -18.147 -9.790 31.223 1.00 96.56 229 CYS A CA 1
ATOM 1643 C C . CYS A 1 229 ? -19.058 -9.484 32.414 1.00 96.56 229 CYS A C 1
ATOM 1645 O O . CYS A 1 229 ? -19.902 -10.325 32.745 1.00 96.56 229 CYS A O 1
ATOM 1647 N N . MET A 1 230 ? -18.839 -8.350 33.062 1.00 97.88 230 MET A N 1
ATOM 1648 C CA . MET A 1 230 ? -19.565 -7.861 34.236 1.00 97.88 230 MET A CA 1
ATOM 1649 C C . MET A 1 230 ? -19.890 -6.385 34.006 1.00 97.88 230 MET A C 1
ATOM 1651 O O . MET A 1 230 ? -19.299 -5.777 33.119 1.00 97.88 230 MET A O 1
ATOM 1655 N N . LYS A 1 231 ? -20.848 -5.857 34.761 1.00 97.88 231 LYS A N 1
ATOM 1656 C CA . LYS A 1 231 ? -21.239 -4.449 34.761 1.00 97.88 231 LYS A CA 1
ATOM 1657 C C . LYS A 1 231 ? -20.849 -3.862 36.114 1.00 97.88 231 LYS A C 1
ATOM 1659 O O . LYS A 1 231 ? -21.095 -4.553 37.094 1.00 97.88 231 LYS A O 1
ATOM 1664 N N . ASP A 1 232 ? -20.231 -2.690 36.106 1.00 97.88 232 ASP A N 1
ATOM 1665 C CA . ASP A 1 232 ? -19.775 -1.939 37.285 1.00 97.88 232 ASP A CA 1
ATOM 1666 C C . ASP A 1 232 ? -20.090 -0.455 37.017 1.00 97.88 232 ASP A C 1
ATOM 1668 O O . ASP A 1 232 ? -19.337 0.235 36.324 1.00 97.88 232 ASP A O 1
ATOM 1672 N N . ASP A 1 233 ? -21.291 -0.005 37.398 1.00 97.56 233 ASP A N 1
ATOM 1673 C CA . ASP A 1 233 ? -21.781 1.350 37.086 1.00 97.56 233 ASP A CA 1
ATOM 1674 C C . ASP A 1 233 ? -21.225 2.437 38.026 1.00 97.56 233 ASP A C 1
ATOM 1676 O O . ASP A 1 233 ? -21.282 3.630 37.683 1.00 97.56 233 ASP A O 1
ATOM 1680 N N . ASP A 1 234 ? -20.695 2.056 39.187 1.00 97.31 234 ASP A N 1
ATOM 1681 C CA . ASP A 1 234 ? -20.258 2.968 40.241 1.00 97.31 234 ASP A CA 1
ATOM 1682 C C . ASP A 1 234 ? -18.733 2.971 40.495 1.00 97.31 234 ASP A C 1
ATOM 1684 O O . ASP A 1 234 ? -18.236 3.814 41.257 1.00 97.31 234 ASP A O 1
ATOM 1688 N N . ASP A 1 235 ? -17.985 2.175 39.724 1.00 96.69 235 ASP A N 1
ATOM 1689 C CA . ASP A 1 235 ? -16.524 2.049 39.717 1.00 96.69 235 ASP A CA 1
ATOM 1690 C C . ASP A 1 235 ? -15.955 1.565 41.070 1.00 96.69 235 ASP A C 1
ATOM 1692 O O . ASP A 1 235 ? -14.910 2.058 41.528 1.00 96.69 235 ASP A O 1
ATOM 1696 N N . ASP A 1 236 ? -16.637 0.632 41.734 1.00 97.00 236 ASP A N 1
ATOM 1697 C CA . ASP A 1 236 ? -16.240 0.082 43.036 1.00 97.00 236 ASP A CA 1
ATOM 1698 C C . ASP A 1 236 ? -15.495 -1.270 42.953 1.00 97.00 236 ASP A C 1
ATOM 1700 O O . ASP A 1 236 ? -15.071 -1.829 43.973 1.00 97.00 236 ASP A O 1
ATOM 1704 N N . GLU A 1 237 ? -15.299 -1.761 41.724 1.00 97.50 237 GLU A N 1
ATOM 1705 C CA . GLU A 1 237 ? -14.640 -3.010 41.355 1.00 97.50 237 GLU A CA 1
ATOM 1706 C C . GLU A 1 237 ? -15.435 -4.315 41.613 1.00 97.50 237 GLU A C 1
ATOM 1708 O O . GLU A 1 237 ? -14.908 -5.417 41.353 1.00 97.50 237 GLU A O 1
ATOM 1713 N N . TYR A 1 238 ? -16.695 -4.218 42.044 1.00 98.12 238 TYR A N 1
ATOM 1714 C CA . TYR A 1 238 ? -17.680 -5.298 42.150 1.00 98.12 238 TYR A CA 1
ATOM 1715 C C . TYR A 1 238 ? -18.729 -5.193 41.041 1.00 98.12 238 TYR A C 1
ATOM 1717 O O . TYR A 1 238 ? -18.849 -4.197 40.348 1.00 98.12 238 TYR A O 1
ATOM 1725 N N . GLY A 1 239 ? -19.383 -6.318 40.742 1.00 97.94 239 GLY A N 1
ATOM 1726 C CA . GLY A 1 239 ? -20.327 -6.380 39.632 1.00 97.94 239 GLY A CA 1
ATOM 1727 C C . GLY A 1 239 ? -21.772 -6.439 40.098 1.00 97.94 239 GLY A C 1
ATOM 1728 O O . GLY A 1 239 ? -22.077 -7.212 41.012 1.00 97.94 239 GLY A O 1
ATOM 1729 N N . ASP A 1 240 ? -22.663 -5.760 39.376 1.00 98.31 240 ASP A N 1
ATOM 1730 C CA . ASP A 1 240 ? -24.120 -5.788 39.555 1.00 98.31 240 ASP A CA 1
ATOM 1731 C C . ASP A 1 240 ? -24.630 -7.213 39.854 1.00 98.31 240 ASP A C 1
ATOM 1733 O O . ASP A 1 240 ? -24.392 -8.167 39.093 1.00 98.31 240 ASP A O 1
ATOM 1737 N N . GLU A 1 241 ? -25.349 -7.395 40.966 1.00 97.56 241 GLU A N 1
ATOM 1738 C CA . GLU A 1 241 ? -25.980 -8.672 41.319 1.00 97.56 241 GLU A CA 1
ATOM 1739 C C . GLU A 1 241 ? -27.137 -9.049 40.364 1.00 97.56 241 GLU A C 1
ATOM 1741 O O . GLU A 1 241 ? -27.527 -10.222 40.264 1.00 97.56 241 GLU A O 1
ATOM 1746 N N . ASN A 1 242 ? -27.701 -8.066 39.653 1.00 96.81 242 ASN A N 1
ATOM 1747 C CA . ASN A 1 242 ? -28.863 -8.171 38.772 1.00 96.81 242 ASN A CA 1
ATOM 1748 C C . ASN A 1 242 ? -28.611 -7.555 37.370 1.00 96.81 242 ASN A C 1
ATOM 1750 O O . ASN A 1 242 ? -29.472 -6.810 36.875 1.00 96.81 242 ASN A O 1
ATOM 1754 N N . PRO A 1 243 ? -27.526 -7.918 36.658 1.00 97.00 243 PRO A N 1
ATOM 1755 C CA . PRO A 1 243 ? -27.161 -7.251 35.418 1.00 97.00 243 PRO A CA 1
ATOM 1756 C C . PRO A 1 243 ? -28.084 -7.662 34.254 1.00 97.00 243 PRO A C 1
ATOM 1758 O O . PRO A 1 243 ? -28.853 -8.634 34.353 1.00 97.00 243 PRO A O 1
ATOM 1761 N N . PRO A 1 244 ? -28.000 -6.974 33.099 1.00 94.56 244 PRO A N 1
ATOM 1762 C CA . PRO A 1 244 ? -28.714 -7.360 31.885 1.00 94.56 244 PRO A CA 1
ATOM 1763 C C . PRO A 1 244 ? -28.433 -8.801 31.416 1.00 94.56 244 PRO A C 1
ATOM 1765 O O . PRO A 1 244 ? -27.384 -9.394 31.668 1.00 94.56 244 PRO A O 1
ATOM 1768 N N . ASP A 1 245 ? -29.379 -9.379 30.664 1.00 93.44 245 ASP A N 1
ATOM 1769 C CA . ASP A 1 245 ? -29.224 -10.714 30.073 1.00 93.44 245 ASP A CA 1
ATOM 1770 C C . ASP A 1 245 ? -27.972 -10.780 29.176 1.00 93.44 245 ASP A C 1
ATOM 1772 O O . ASP A 1 245 ? -27.905 -10.110 28.149 1.00 93.44 245 ASP A O 1
ATOM 1776 N N . GLY A 1 246 ? -27.034 -11.674 29.497 1.00 90.81 246 GLY A N 1
ATOM 1777 C CA . GLY A 1 246 ? -25.787 -11.852 28.736 1.00 90.81 246 GLY A CA 1
ATOM 1778 C C . GLY A 1 246 ? -24.541 -11.387 29.488 1.00 90.81 246 GLY A C 1
ATOM 1779 O O . GLY A 1 246 ? -23.451 -11.859 29.166 1.00 90.81 246 GLY A O 1
ATOM 1780 N N . VAL A 1 247 ? -24.728 -10.585 30.535 1.00 97.12 247 VAL A N 1
ATOM 1781 C CA . VAL A 1 247 ? -23.694 -10.136 31.468 1.00 97.12 247 VAL A CA 1
ATOM 1782 C C . VAL A 1 247 ? -23.642 -11.088 32.668 1.00 97.12 247 VAL A C 1
ATOM 1784 O O . VAL A 1 247 ? -24.645 -11.693 33.062 1.00 97.12 247 VAL A O 1
ATOM 1787 N N . THR A 1 248 ? -22.451 -11.314 33.215 1.00 97.88 248 THR A N 1
ATOM 1788 C CA . THR A 1 248 ? -22.258 -12.169 34.393 1.00 97.88 248 THR A CA 1
ATOM 1789 C C . THR A 1 248 ? -22.631 -11.381 35.640 1.00 97.88 248 THR A C 1
ATOM 1791 O O . THR A 1 248 ? -22.077 -10.316 35.855 1.00 97.88 248 THR A O 1
ATOM 1794 N N . ALA A 1 249 ? -23.529 -11.919 36.466 1.00 98.06 249 ALA A N 1
ATOM 1795 C CA . ALA A 1 249 ? -23.845 -11.328 37.768 1.00 98.06 249 ALA A CA 1
ATOM 1796 C C . ALA A 1 249 ? -22.633 -11.371 38.706 1.00 98.06 249 ALA A C 1
ATOM 1798 O O . ALA A 1 249 ? -21.985 -12.427 38.814 1.00 98.06 249 ALA A O 1
ATOM 1799 N N . GLY A 1 250 ? -22.362 -10.247 39.362 1.00 97.38 250 GLY A N 1
ATOM 1800 C CA . GLY A 1 250 ? -21.420 -10.139 40.467 1.00 97.38 250 GLY A CA 1
ATOM 1801 C C . GLY A 1 250 ? -22.132 -10.245 41.814 1.00 97.38 250 GLY A C 1
ATOM 1802 O O . GLY A 1 250 ? -23.114 -10.990 41.950 1.00 97.38 250 GLY A O 1
ATOM 1803 N N . ASN A 1 251 ? -21.575 -9.582 42.823 1.00 96.94 251 ASN A N 1
ATOM 1804 C CA . ASN A 1 251 ? -22.077 -9.596 44.194 1.00 96.94 251 ASN A CA 1
ATOM 1805 C C . ASN A 1 251 ? -22.384 -8.194 44.755 1.00 96.94 251 ASN A C 1
ATOM 1807 O O . ASN A 1 251 ? -22.652 -8.107 45.955 1.00 96.94 251 ASN A O 1
ATOM 1811 N N . ASP A 1 252 ? -22.347 -7.147 43.930 1.00 98.00 252 ASP A N 1
ATOM 1812 C CA . ASP A 1 252 ? -22.757 -5.796 44.314 1.00 98.00 252 ASP A CA 1
ATOM 1813 C C . ASP A 1 252 ? -24.286 -5.713 44.418 1.00 98.00 252 ASP A C 1
ATOM 1815 O O . ASP A 1 252 ? -25.002 -6.025 43.465 1.00 98.00 252 ASP A O 1
ATOM 1819 N N . CYS A 1 253 ? -24.789 -5.332 45.593 1.00 97.31 253 CYS A N 1
ATOM 1820 C CA . CYS A 1 253 ? -26.215 -5.236 45.872 1.00 97.31 253 CYS A CA 1
ATOM 1821 C C . CYS A 1 253 ? -26.848 -3.885 45.486 1.00 97.31 253 CYS A C 1
ATOM 1823 O O . CYS A 1 253 ? -28.085 -3.815 45.431 1.00 97.31 253 CYS A O 1
ATOM 1825 N N . ASP A 1 254 ? -26.051 -2.847 45.219 1.00 96.75 254 ASP A N 1
ATOM 1826 C CA . ASP A 1 254 ? -26.485 -1.534 44.732 1.00 96.75 254 ASP A CA 1
ATOM 1827 C C . ASP A 1 254 ? -25.399 -0.893 43.845 1.00 96.75 254 ASP A C 1
ATOM 1829 O O . ASP A 1 254 ? -24.763 0.066 44.253 1.00 96.75 254 ASP A O 1
ATOM 1833 N N . ASP A 1 255 ? -25.297 -1.373 42.599 1.00 97.00 255 ASP A N 1
ATOM 1834 C CA . ASP A 1 255 ? -24.352 -0.964 41.527 1.00 97.00 255 ASP A CA 1
ATOM 1835 C C . ASP A 1 255 ? -24.447 0.528 41.106 1.00 97.00 255 ASP A C 1
ATOM 1837 O O . ASP A 1 255 ? -23.903 0.944 40.091 1.00 97.00 255 ASP A O 1
ATOM 1841 N N . ASP A 1 256 ? -25.221 1.344 41.828 1.00 97.25 256 ASP A N 1
ATOM 1842 C CA . ASP A 1 256 ? -25.305 2.803 41.688 1.00 97.25 256 ASP A CA 1
ATOM 1843 C C . ASP A 1 256 ? -24.615 3.537 42.879 1.00 97.25 256 ASP A C 1
ATOM 1845 O O . ASP A 1 256 ? -24.629 4.780 42.924 1.00 97.25 256 ASP A O 1
ATOM 1849 N N . GLU A 1 257 ? -24.076 2.815 43.873 1.00 96.25 257 GLU A N 1
ATOM 1850 C CA . GLU A 1 257 ? -23.538 3.328 45.141 1.00 96.25 257 GLU A CA 1
ATOM 1851 C C . GLU A 1 257 ? -22.216 2.629 45.553 1.00 96.25 257 GLU A C 1
ATOM 1853 O O . GLU A 1 257 ? -22.258 1.595 46.222 1.00 96.25 257 GLU A O 1
ATOM 1858 N N . PRO A 1 258 ? -21.040 3.275 45.359 1.00 96.38 258 PRO A N 1
ATOM 1859 C CA . PRO A 1 258 ? -19.716 2.642 45.528 1.00 96.38 258 PRO A CA 1
ATOM 1860 C C . PRO A 1 258 ? -19.356 2.207 46.959 1.00 96.38 258 PRO A C 1
ATOM 1862 O O . PRO A 1 258 ? -18.233 1.802 47.263 1.00 96.38 258 PRO A O 1
ATOM 1865 N N . GLU A 1 259 ? -20.260 2.463 47.897 1.00 95.06 259 GLU A N 1
ATOM 1866 C CA . GLU A 1 259 ? -20.129 2.194 49.322 1.00 95.06 259 GLU A CA 1
ATOM 1867 C C . GLU A 1 259 ? -21.067 1.054 49.762 1.00 95.06 259 GLU A C 1
ATOM 1869 O O . GLU A 1 259 ? -21.242 0.842 50.968 1.00 95.06 259 GLU A O 1
ATOM 1874 N N . ALA A 1 260 ? -21.693 0.361 48.806 1.00 96.44 260 ALA A N 1
ATOM 1875 C CA . ALA A 1 260 ? -22.663 -0.708 48.996 1.00 96.44 260 ALA A CA 1
ATOM 1876 C C . ALA A 1 260 ? -22.201 -2.023 48.357 1.00 96.44 260 ALA A C 1
ATOM 1878 O O . ALA A 1 260 ? -22.852 -2.560 47.474 1.00 96.44 260 ALA A O 1
ATOM 1879 N N . ASN A 1 261 ? -21.103 -2.586 48.862 1.00 96.81 261 ASN A N 1
ATOM 1880 C CA . ASN A 1 261 ? -20.436 -3.727 48.250 1.00 96.81 261 ASN A CA 1
ATOM 1881 C C . ASN A 1 261 ? -19.861 -4.748 49.252 1.00 96.81 261 ASN A C 1
ATOM 1883 O O . ASN A 1 261 ? -19.695 -4.476 50.448 1.00 96.81 261 ASN A O 1
ATOM 1887 N N . PRO A 1 262 ? -19.563 -5.989 48.814 1.00 96.81 262 PRO A N 1
ATOM 1888 C CA . PRO A 1 262 ? -19.236 -7.095 49.708 1.00 96.81 262 PRO A CA 1
ATOM 1889 C C . PRO A 1 262 ? -18.118 -6.832 50.727 1.00 96.81 262 PRO A C 1
ATOM 1891 O O . PRO A 1 262 ? -16.925 -6.803 50.424 1.00 96.81 262 PRO A O 1
ATOM 1894 N N . GLY A 1 263 ? -18.493 -6.842 52.007 1.00 90.62 263 GLY A N 1
ATOM 1895 C CA . GLY A 1 263 ? -17.539 -6.800 53.119 1.00 90.62 263 GLY A CA 1
ATOM 1896 C C . GLY A 1 263 ? -17.087 -5.404 53.550 1.00 90.62 263 GLY A C 1
ATOM 1897 O O . GLY A 1 263 ? -16.185 -5.316 54.398 1.00 90.62 263 GLY A O 1
ATOM 1898 N N . GLU A 1 264 ? -17.725 -4.352 53.040 1.00 94.38 264 GLU A N 1
ATOM 1899 C CA . GLU A 1 264 ? -17.594 -2.998 53.569 1.00 94.38 264 GLU A CA 1
ATOM 1900 C C . GLU A 1 264 ? -18.102 -2.864 55.017 1.00 94.38 264 GLU A C 1
ATOM 1902 O O . GLU A 1 264 ? -18.604 -3.801 55.649 1.00 94.38 264 GLU A O 1
ATOM 1907 N N . THR A 1 265 ? -17.857 -1.705 55.632 1.00 93.31 265 THR A N 1
ATOM 1908 C CA . THR A 1 265 ? -18.325 -1.439 57.002 1.00 93.31 265 THR A CA 1
ATOM 1909 C C . THR A 1 265 ? -19.676 -0.742 57.002 1.00 93.31 265 THR A C 1
ATOM 1911 O O . THR A 1 265 ? -19.762 0.389 56.542 1.00 93.31 265 THR A O 1
ATOM 1914 N N . GLU A 1 266 ? -20.659 -1.331 57.686 1.00 94.00 266 GLU A N 1
ATOM 1915 C CA . GLU A 1 266 ? -21.966 -0.700 57.906 1.00 94.00 266 GLU A CA 1
ATOM 1916 C C . GLU A 1 266 ? -21.888 0.729 58.442 1.00 94.00 266 GLU A C 1
ATOM 1918 O O . GLU A 1 266 ? -21.249 1.027 59.471 1.00 94.00 266 GLU A O 1
ATOM 1923 N N . VAL A 1 267 ? -22.644 1.597 57.782 1.00 92.44 267 VAL A N 1
ATOM 1924 C CA . VAL A 1 267 ? -22.943 2.956 58.198 1.00 92.44 267 VAL A CA 1
ATOM 1925 C C . VAL A 1 267 ? -24.437 3.037 58.482 1.00 92.44 267 VAL A C 1
ATOM 1927 O O . VAL A 1 267 ? -25.261 2.465 57.798 1.00 92.44 267 VAL A O 1
ATOM 1930 N N . CYS A 1 268 ? -24.811 3.758 59.541 1.00 93.06 268 CYS A N 1
ATOM 1931 C CA . CYS A 1 268 ? -26.213 3.850 59.954 1.00 93.06 268 CYS A CA 1
ATOM 1932 C C . CYS A 1 268 ? -26.989 4.881 59.106 1.00 93.06 268 CYS A C 1
ATOM 1934 O O . CYS A 1 268 ? -27.453 5.906 59.637 1.00 93.06 268 CYS A O 1
ATOM 1936 N N . ASP A 1 269 ? -27.035 4.677 57.795 1.00 93.31 269 ASP A N 1
ATOM 1937 C CA . ASP A 1 269 ? -27.628 5.562 56.790 1.00 93.31 269 ASP A CA 1
ATOM 1938 C C . ASP A 1 269 ? -28.817 4.937 56.039 1.00 93.31 269 ASP A C 1
ATOM 1940 O O . ASP A 1 269 ? -29.541 5.662 55.344 1.00 93.31 269 ASP A O 1
ATOM 1944 N N . GLY A 1 270 ? -29.123 3.666 56.308 1.00 92.50 270 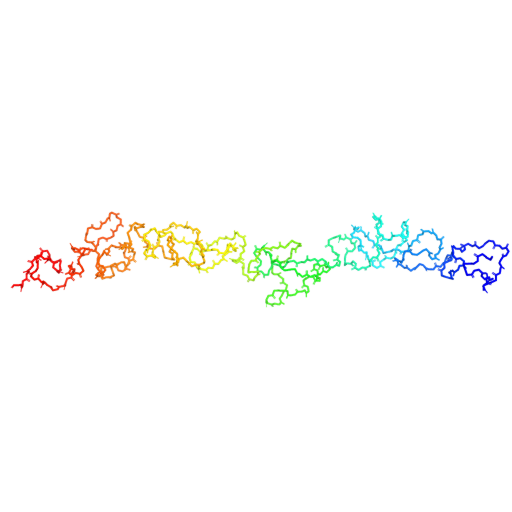GLY A N 1
ATOM 1945 C CA . GLY A 1 270 ? -30.228 2.933 55.708 1.00 92.50 270 GLY A CA 1
ATOM 1946 C C . GLY A 1 270 ? -29.886 2.214 54.402 1.00 92.50 270 GLY A C 1
ATOM 1947 O O . GLY A 1 270 ? -30.834 1.778 53.739 1.00 92.50 270 GLY A O 1
ATOM 1948 N N . ILE A 1 271 ? -28.603 2.108 5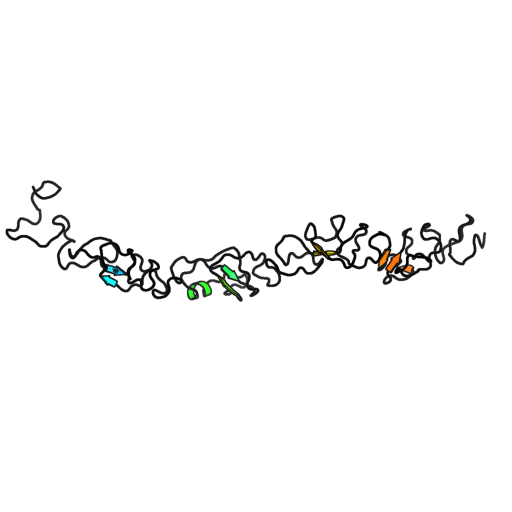4.049 1.00 93.44 271 ILE A N 1
ATOM 1949 C CA . ILE A 1 271 ? -28.057 1.285 52.960 1.00 93.44 271 ILE A CA 1
ATOM 1950 C C . ILE A 1 271 ? -27.477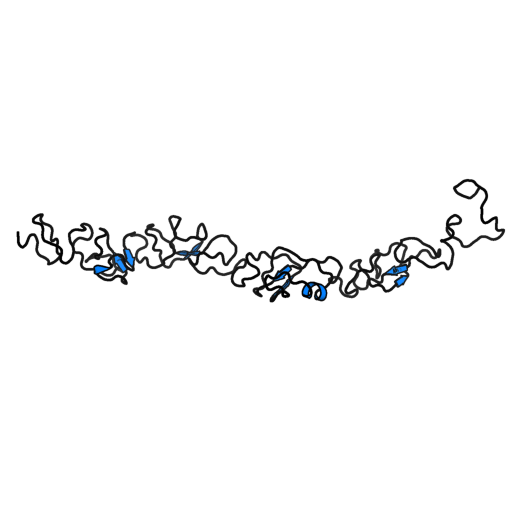 -0.006 53.574 1.00 93.44 271 ILE A C 1
ATOM 1952 O O . ILE A 1 271 ? -27.098 -0.023 54.740 1.00 93.44 271 ILE A O 1
ATOM 1956 N N . ASP A 1 272 ? -27.519 -1.120 52.841 1.00 95.50 272 ASP A N 1
ATOM 1957 C CA . ASP A 1 272 ? -26.808 -2.359 53.207 1.00 95.50 272 ASP A CA 1
ATOM 1958 C C . ASP A 1 272 ? -25.390 -2.230 52.647 1.00 95.50 272 ASP A C 1
ATOM 1960 O O . ASP A 1 272 ? -25.146 -2.598 51.503 1.00 95.50 272 ASP A O 1
ATOM 1964 N N . ASN A 1 273 ? -24.492 -1.584 53.400 1.00 95.50 273 ASN A N 1
ATOM 1965 C CA . ASN A 1 273 ? -23.181 -1.203 52.870 1.00 95.50 273 ASN A CA 1
ATOM 1966 C C . ASN A 1 273 ? -22.315 -2.417 52.544 1.00 95.50 273 ASN A C 1
ATOM 1968 O O . ASN A 1 273 ? -21.400 -2.299 51.748 1.00 95.50 273 ASN A O 1
ATOM 1972 N N . ASN A 1 274 ? -22.544 -3.555 53.201 1.00 95.81 274 ASN A N 1
ATOM 1973 C CA . ASN A 1 274 ? -21.680 -4.727 53.083 1.00 95.81 274 ASN A CA 1
ATOM 1974 C C . ASN A 1 274 ? -22.278 -5.891 52.276 1.00 95.81 274 ASN A C 1
ATOM 1976 O O . ASN A 1 274 ? -21.639 -6.952 52.184 1.00 95.81 274 ASN A O 1
ATOM 1980 N N . CYS A 1 275 ? -23.481 -5.699 51.729 1.00 96.50 275 CYS A N 1
ATOM 1981 C CA . CYS A 1 275 ? -24.262 -6.661 50.956 1.00 96.50 275 CYS A CA 1
ATOM 1982 C C . CYS A 1 275 ? -24.489 -8.018 51.646 1.00 96.50 275 CYS A C 1
ATOM 1984 O O . CYS A 1 275 ? -24.489 -9.075 50.998 1.00 96.50 275 CYS A O 1
ATOM 1986 N N . ASP A 1 276 ? -24.700 -8.042 52.969 1.00 95.00 276 ASP A N 1
ATOM 1987 C CA . ASP A 1 276 ? -25.027 -9.278 53.702 1.00 95.00 276 ASP A CA 1
ATOM 1988 C C . ASP A 1 276 ? -26.534 -9.597 53.764 1.00 95.00 276 ASP A C 1
ATOM 1990 O O . ASP A 1 276 ? -26.942 -10.682 54.222 1.00 95.00 276 ASP A O 1
ATOM 1994 N N . GLY A 1 277 ? -27.366 -8.692 53.242 1.00 93.44 277 GLY A N 1
ATOM 1995 C CA . GLY A 1 277 ? -28.820 -8.779 53.217 1.00 93.44 277 GLY A CA 1
ATOM 1996 C C . GLY A 1 277 ? -29.487 -8.196 54.466 1.00 93.44 277 GLY A C 1
ATOM 1997 O O . GLY A 1 277 ? -30.687 -8.446 54.689 1.00 93.44 277 GLY A O 1
ATOM 1998 N N . THR A 1 278 ? -28.742 -7.479 55.310 1.00 94.25 278 THR A N 1
ATOM 1999 C CA . THR A 1 278 ? -29.252 -6.721 56.452 1.00 94.25 278 THR A CA 1
ATOM 2000 C C . THR A 1 278 ? -28.780 -5.269 56.421 1.00 94.25 278 THR A C 1
ATOM 2002 O O . THR A 1 278 ? -27.739 -4.952 55.896 1.00 94.25 278 THR A O 1
ATOM 2005 N N . THR A 1 279 ? -29.622 -4.362 56.919 1.00 93.88 279 THR A N 1
ATOM 2006 C CA . THR A 1 279 ? -29.353 -2.917 56.883 1.00 93.88 279 THR A CA 1
ATOM 2007 C C . THR A 1 279 ? -29.038 -2.415 58.288 1.00 93.88 279 THR A C 1
ATOM 2009 O O . THR A 1 279 ? -29.810 -2.707 59.221 1.00 93.88 279 THR A O 1
ATOM 2012 N N . ASP A 1 280 ? -28.003 -1.583 58.421 1.00 90.06 280 ASP A N 1
ATOM 2013 C CA . ASP A 1 280 ? -27.605 -0.880 59.646 1.00 90.06 280 ASP A CA 1
ATOM 2014 C C . ASP A 1 280 ? -27.296 -1.817 60.843 1.00 90.06 280 ASP A C 1
ATOM 2016 O O . ASP A 1 280 ? -27.641 -1.512 62.001 1.00 90.06 280 ASP A O 1
ATOM 2020 N N . GLU A 1 281 ? -26.700 -2.994 60.644 1.00 89.25 281 GLU A N 1
ATOM 2021 C CA . GLU A 1 281 ? -26.334 -3.874 61.755 1.00 89.25 281 GLU A CA 1
ATOM 2022 C C . GLU A 1 281 ? -25.047 -3.440 62.472 1.00 89.25 281 GLU A C 1
ATOM 2024 O O . GLU A 1 281 ? -24.072 -2.961 61.912 1.00 89.25 281 GLU A O 1
ATOM 2029 N N . GLY A 1 282 ? -25.021 -3.601 63.799 1.00 78.62 282 GLY A N 1
ATOM 2030 C CA . GLY A 1 282 ? -23.843 -3.216 64.592 1.00 78.62 282 GLY A CA 1
ATOM 2031 C C . GLY A 1 282 ? -23.720 -1.713 64.877 1.00 78.62 282 GLY A C 1
ATOM 2032 O O . GLY A 1 282 ? -22.831 -1.322 65.642 1.00 78.62 282 GLY A O 1
ATOM 2033 N N . CYS A 1 283 ? -24.667 -0.926 64.371 1.00 73.81 283 CYS A N 1
ATOM 2034 C CA . CYS A 1 283 ? -25.097 0.384 64.848 1.00 73.81 283 CYS A CA 1
ATOM 2035 C C . CYS A 1 283 ? -25.847 0.321 66.209 1.00 73.81 283 CYS A C 1
ATOM 2037 O O . CYS A 1 283 ? -25.646 1.237 67.039 1.00 73.81 283 CYS A O 1
#